Protein AF-A0A969GK24-F1 (afdb_monomer_lite)

Foldseek 3Di:
DDDDWWFDDPVVHTDQKDWPDWDDDPFWIWTWIDRHQFKIKIWIWGPDPDNQKTKIKIKIAGQDQFWDWDKAKDAAWDQDPPAGQFKWKFKALADQPQFPWKEFASPDDRTLPDDDDYDFDIHGDAGPGRGGTTMMTMGTPTIAGHRGMDIKMKIWGKDQWPVRQVVVCVVRVFRIKMKIFHPDPCTRPTRPRMIIIITIGCRSVKDKWKWKAAQAAGTWTAPSVNPDIDTGHRRSDPATKMKMKIAHPAADDADDDDDDDDHWIKIWMDDPPDIDIHTDHPPD

Radius of gyration: 20.59 Å; chains: 1; bounding box: 48×55×49 Å

Structure (mmCIF, N/CA/C/O backbone):
data_AF-A0A969GK24-F1
#
_entry.id   AF-A0A969GK24-F1
#
loop_
_atom_site.group_PDB
_atom_site.id
_atom_site.type_symbol
_atom_site.label_atom_id
_atom_site.label_alt_id
_atom_site.label_comp_id
_atom_site.label_asym_id
_atom_site.label_entity_id
_atom_site.label_seq_id
_atom_site.pdbx_PDB_ins_code
_atom_site.Cartn_x
_atom_site.Cartn_y
_atom_site.Cartn_z
_atom_site.occupancy
_atom_site.B_iso_or_equiv
_atom_site.auth_seq_id
_atom_site.auth_comp_id
_atom_site.auth_asym_id
_atom_site.auth_atom_id
_atom_site.pdbx_PDB_model_num
ATOM 1 N N . MET A 1 1 ? 1.775 -8.783 27.465 1.00 52.47 1 MET A N 1
ATOM 2 C CA . MET A 1 1 ? 0.853 -9.227 26.404 1.00 52.47 1 MET A CA 1
ATOM 3 C C . MET A 1 1 ? 1.653 -10.142 25.505 1.00 52.47 1 MET A C 1
ATOM 5 O O . MET A 1 1 ? 2.834 -9.876 25.338 1.00 52.47 1 MET A O 1
ATOM 9 N N . THR A 1 2 ? 1.083 -11.256 25.064 1.00 70.31 2 THR A N 1
ATOM 10 C CA . THR A 1 2 ? 1.714 -12.113 24.053 1.00 70.31 2 THR A CA 1
ATOM 11 C C . THR A 1 2 ? 1.519 -11.452 22.699 1.00 70.31 2 THR A C 1
ATOM 13 O O . THR A 1 2 ? 0.396 -11.066 22.382 1.00 70.31 2 THR A O 1
ATOM 16 N N . GLU A 1 3 ? 2.599 -11.270 21.950 1.00 84.69 3 GLU A N 1
ATOM 17 C CA . GLU A 1 3 ? 2.532 -10.833 20.557 1.00 84.69 3 GLU A CA 1
ATOM 18 C C . GLU A 1 3 ? 1.899 -11.954 19.722 1.00 84.69 3 GLU A C 1
ATOM 20 O O . GLU A 1 3 ? 2.118 -13.138 19.993 1.00 84.69 3 GLU A O 1
ATOM 25 N N . SER A 1 4 ? 1.058 -11.583 18.761 1.00 93.69 4 SER A N 1
ATOM 26 C CA . SER A 1 4 ? 0.431 -12.506 17.817 1.00 93.69 4 SER A CA 1
ATOM 27 C C . SER A 1 4 ? 0.315 -11.826 16.464 1.00 93.69 4 SER A C 1
ATOM 29 O O . SER A 1 4 ? -0.050 -10.651 16.405 1.00 93.69 4 SER A O 1
ATOM 31 N N . SER A 1 5 ? 0.561 -12.574 15.400 1.00 96.44 5 SER A N 1
ATOM 32 C CA . SER A 1 5 ? 0.389 -12.145 14.017 1.00 96.44 5 SER A CA 1
ATOM 33 C C . SER A 1 5 ? -0.560 -13.089 13.291 1.00 96.44 5 SER A C 1
ATOM 35 O O . SER A 1 5 ? -0.987 -14.103 13.838 1.00 96.44 5 SER A O 1
ATOM 37 N N . GLY A 1 6 ? -0.939 -12.717 12.077 1.00 97.06 6 GLY A N 1
ATOM 38 C CA . GLY A 1 6 ? -1.640 -13.568 11.131 1.00 97.06 6 GLY A CA 1
ATOM 39 C C . GLY A 1 6 ? -1.205 -13.154 9.738 1.00 97.06 6 GLY A C 1
ATOM 40 O O . GLY A 1 6 ? -1.131 -11.959 9.444 1.00 97.06 6 GLY A O 1
ATOM 41 N N . TYR A 1 7 ? -0.874 -14.134 8.913 1.00 96.75 7 TYR A N 1
ATOM 42 C CA . TYR A 1 7 ? -0.243 -13.930 7.616 1.00 96.75 7 TYR A CA 1
ATOM 43 C C . TYR A 1 7 ? -0.708 -14.993 6.626 1.00 96.75 7 TYR A C 1
ATOM 45 O O . TYR A 1 7 ? -1.231 -16.047 6.999 1.00 96.75 7 TYR A O 1
ATOM 53 N N . ALA A 1 8 ? -0.563 -14.671 5.345 1.00 95.12 8 ALA A N 1
ATOM 54 C CA . ALA A 1 8 ? -0.829 -15.592 4.258 1.00 95.12 8 ALA A CA 1
ATOM 55 C C . ALA A 1 8 ? 0.141 -15.334 3.100 1.00 95.12 8 ALA A C 1
ATOM 57 O O . ALA A 1 8 ? 0.189 -14.213 2.590 1.00 95.12 8 ALA A O 1
ATOM 58 N N . SER A 1 9 ? 0.865 -16.362 2.670 1.00 92.69 9 SER A N 1
ATOM 59 C CA . SER A 1 9 ? 1.725 -16.346 1.482 1.00 92.69 9 SER A CA 1
ATOM 60 C C . SER A 1 9 ? 1.741 -17.724 0.814 1.00 92.69 9 SER A C 1
ATOM 62 O O . SER A 1 9 ? 1.161 -18.683 1.327 1.00 92.69 9 SER A O 1
ATOM 64 N N . GLU A 1 10 ? 2.340 -17.814 -0.374 1.00 88.50 10 GLU A N 1
ATOM 65 C CA . GLU A 1 10 ? 2.516 -19.101 -1.059 1.00 88.50 10 GLU A CA 1
ATOM 66 C C . GLU A 1 10 ? 3.466 -20.014 -0.268 1.00 88.50 10 GLU A C 1
ATOM 68 O O . GLU A 1 10 ? 3.120 -21.166 -0.008 1.00 88.50 10 GLU A O 1
ATOM 73 N N . GLU A 1 11 ? 4.578 -19.454 0.217 1.00 84.94 11 GLU A N 1
ATOM 74 C CA . GLU A 1 11 ? 5.624 -20.183 0.939 1.00 84.94 11 GLU A CA 1
ATOM 75 C C . GLU A 1 11 ? 5.223 -20.559 2.377 1.00 84.94 11 GLU A C 1
ATOM 77 O O . GLU A 1 11 ? 5.384 -21.710 2.790 1.00 84.94 11 GLU A O 1
ATOM 82 N N . ASP A 1 12 ? 4.654 -19.616 3.140 1.00 85.50 12 ASP A N 1
ATOM 83 C CA . ASP A 1 12 ? 4.341 -19.809 4.565 1.00 85.50 12 ASP A CA 1
ATOM 84 C C . ASP A 1 12 ? 2.938 -20.411 4.792 1.00 85.50 12 ASP A C 1
ATOM 86 O O . ASP A 1 12 ? 2.575 -20.798 5.908 1.00 85.50 12 ASP A O 1
ATOM 90 N N . GLY A 1 13 ? 2.116 -20.503 3.743 1.00 92.81 13 GLY A N 1
ATOM 91 C CA . GLY A 1 13 ? 0.721 -20.914 3.853 1.00 92.81 13 GLY A CA 1
ATOM 92 C C . GLY A 1 13 ? -0.134 -19.850 4.541 1.00 92.81 13 GLY A C 1
ATOM 93 O O . GLY A 1 13 ? 0.008 -18.666 4.266 1.00 92.81 13 GLY A O 1
ATOM 94 N N . ILE A 1 14 ? -1.075 -20.262 5.395 1.00 95.62 14 ILE A N 1
ATOM 95 C CA . ILE A 1 14 ? -1.983 -19.358 6.120 1.00 95.62 14 ILE A CA 1
ATOM 96 C C . ILE A 1 14 ? -1.874 -19.654 7.613 1.00 95.62 14 ILE A C 1
ATOM 98 O O . ILE A 1 14 ? -2.105 -20.794 8.021 1.00 95.62 14 ILE A O 1
ATOM 102 N N . ASP A 1 15 ? -1.624 -18.624 8.420 1.00 96.62 15 ASP A N 1
ATOM 103 C CA . ASP A 1 15 ? -1.600 -18.721 9.880 1.00 96.62 15 ASP A CA 1
ATOM 104 C C . ASP A 1 15 ? -2.474 -17.648 10.538 1.00 96.62 15 ASP A C 1
ATOM 106 O O . ASP A 1 15 ? -2.523 -16.504 10.089 1.00 96.62 15 ASP A O 1
ATOM 110 N N . ASN A 1 16 ? -3.191 -18.038 11.597 1.00 96.81 16 ASN A N 1
ATOM 111 C CA . ASN A 1 16 ? -4.025 -17.179 12.454 1.00 96.81 16 ASN A CA 1
ATOM 112 C C . ASN A 1 16 ? -4.974 -16.191 11.729 1.00 96.81 16 ASN A C 1
ATOM 114 O O . ASN A 1 16 ? -5.385 -15.169 12.284 1.00 96.81 16 ASN A O 1
ATOM 118 N N . LEU A 1 17 ? -5.367 -16.506 10.493 1.00 97.56 17 LEU A N 1
ATOM 119 C CA . LEU A 1 17 ? -6.332 -15.751 9.702 1.00 97.56 17 LEU A CA 1
ATOM 120 C C . LEU A 1 17 ? -7.563 -16.610 9.413 1.00 97.56 17 LEU A C 1
ATOM 122 O O . LEU A 1 17 ? -7.463 -17.757 8.981 1.00 97.56 17 LEU A O 1
ATOM 126 N N . THR A 1 18 ? -8.745 -16.037 9.617 1.00 97.94 18 THR A N 1
ATOM 127 C CA . THR A 1 18 ? -10.030 -16.656 9.272 1.00 97.94 18 THR A CA 1
ATOM 128 C C . THR A 1 18 ? -10.745 -15.809 8.231 1.00 97.94 18 THR A C 1
ATOM 130 O O . THR A 1 18 ? -11.019 -14.635 8.467 1.00 97.94 18 THR A O 1
ATOM 133 N N . VAL A 1 19 ? -11.087 -16.395 7.083 1.00 97.56 19 VAL A N 1
ATOM 134 C CA . VAL A 1 19 ? -11.897 -15.712 6.064 1.00 97.56 19 VAL A CA 1
ATOM 135 C C . VAL A 1 19 ? -13.341 -15.609 6.554 1.00 97.56 19 VAL A C 1
ATOM 137 O O . VAL A 1 19 ? -13.996 -16.621 6.794 1.00 97.56 19 VAL A O 1
ATOM 140 N N . LEU A 1 20 ? -13.843 -14.382 6.678 1.00 97.38 20 LEU A N 1
ATOM 141 C CA . LEU A 1 20 ? -15.229 -14.092 7.050 1.00 97.38 20 LEU A CA 1
ATOM 142 C C . LEU A 1 20 ? -16.139 -13.983 5.824 1.00 97.38 20 LEU A C 1
ATOM 144 O O . LEU A 1 20 ? -17.314 -14.344 5.880 1.00 97.38 20 LEU A O 1
ATOM 148 N N . GLY A 1 21 ? -15.605 -13.487 4.708 1.00 96.56 21 GLY A N 1
ATOM 149 C CA . GLY A 1 21 ? -16.362 -13.340 3.475 1.00 96.56 21 GLY A CA 1
ATOM 150 C C . GLY A 1 21 ? -15.486 -12.980 2.287 1.00 96.56 21 GLY A C 1
ATOM 151 O O . GLY A 1 21 ? -14.478 -12.294 2.424 1.00 96.56 21 GLY A O 1
ATOM 152 N N . PHE A 1 22 ? -15.906 -13.432 1.111 1.00 97.94 22 PHE A N 1
ATOM 153 C CA . PHE A 1 22 ? -15.286 -13.074 -0.155 1.00 97.94 22 PHE A CA 1
ATOM 154 C C . PHE A 1 22 ? -16.367 -12.898 -1.218 1.00 97.94 22 PHE A C 1
ATOM 156 O O . PHE A 1 22 ? -17.259 -13.739 -1.354 1.00 97.94 22 PHE A O 1
ATOM 163 N N . SER A 1 23 ? -16.289 -11.812 -1.974 1.00 96.44 23 SER A N 1
ATOM 164 C CA . SER A 1 23 ? -17.156 -11.550 -3.121 1.00 96.44 23 SER A CA 1
ATOM 165 C C . SER A 1 23 ? -16.342 -10.951 -4.259 1.00 96.44 23 SER A C 1
ATOM 167 O O . SER A 1 23 ? -15.339 -10.281 -4.028 1.00 96.44 23 SER A O 1
ATOM 169 N N . SER A 1 24 ? -16.756 -11.191 -5.502 1.00 98.19 24 SER A N 1
ATOM 170 C CA . SER A 1 24 ? -16.076 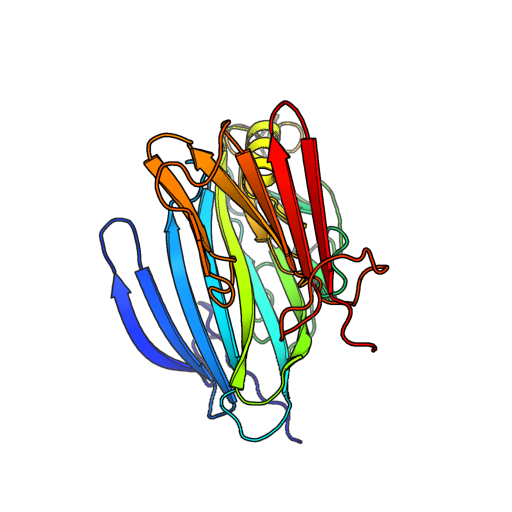-10.627 -6.665 1.00 98.19 24 SER A CA 1
ATOM 171 C C . SER A 1 24 ? -17.003 -10.412 -7.855 1.00 98.19 24 SER A C 1
ATOM 173 O O . SER A 1 24 ? -18.083 -10.998 -7.966 1.00 98.19 24 SER A O 1
ATOM 175 N N . THR A 1 25 ? -16.551 -9.539 -8.748 1.00 96.75 25 THR A N 1
ATOM 176 C CA . THR A 1 25 ? -17.070 -9.340 -10.100 1.00 96.75 25 THR A CA 1
ATOM 177 C C . THR A 1 25 ? -15.941 -9.579 -11.109 1.00 96.75 25 THR A C 1
ATOM 179 O O . THR A 1 25 ? -14.877 -10.080 -10.754 1.00 96.75 25 THR A O 1
ATOM 182 N N . ALA A 1 26 ? -16.148 -9.213 -12.377 1.00 97.12 26 ALA A N 1
ATOM 183 C CA . ALA A 1 26 ? -15.087 -9.261 -13.380 1.00 97.12 26 ALA A CA 1
ATOM 184 C C . ALA A 1 26 ? -13.937 -8.273 -13.103 1.00 97.12 26 ALA A C 1
ATOM 186 O O . ALA A 1 26 ? -12.829 -8.497 -13.576 1.00 97.12 26 ALA A O 1
ATOM 187 N N . THR A 1 27 ? -14.196 -7.177 -12.381 1.00 94.44 27 THR A N 1
ATOM 188 C CA . THR A 1 27 ? -13.231 -6.076 -12.201 1.00 94.44 27 THR A CA 1
ATOM 189 C C . THR A 1 27 ? -13.077 -5.630 -10.753 1.00 94.44 27 THR A C 1
ATOM 191 O O . THR A 1 27 ? -12.445 -4.610 -10.515 1.00 94.44 27 THR A O 1
ATOM 194 N N . THR A 1 28 ? -13.709 -6.312 -9.798 1.00 93.50 28 THR A N 1
ATOM 195 C CA . THR A 1 28 ? -13.625 -5.974 -8.373 1.00 93.50 28 THR A CA 1
ATOM 196 C C . THR A 1 28 ? -13.642 -7.228 -7.514 1.00 93.50 28 THR A C 1
ATOM 198 O O . THR A 1 28 ? -14.176 -8.262 -7.925 1.00 93.50 28 THR A O 1
ATOM 201 N N . ALA A 1 29 ? -13.103 -7.136 -6.304 1.00 97.62 29 ALA A N 1
ATOM 202 C CA . ALA A 1 29 ? -13.258 -8.158 -5.277 1.00 97.62 29 ALA A CA 1
ATOM 203 C C . ALA A 1 29 ? -13.241 -7.522 -3.888 1.00 97.62 29 ALA A C 1
ATOM 205 O O . ALA A 1 29 ? -12.567 -6.526 -3.675 1.00 97.62 29 ALA A O 1
ATOM 206 N N . THR A 1 30 ? -13.933 -8.117 -2.928 1.00 97.19 30 THR A N 1
ATOM 207 C CA . THR A 1 30 ? -13.855 -7.721 -1.523 1.00 97.19 30 THR A CA 1
ATOM 208 C C . THR A 1 30 ? -13.539 -8.958 -0.698 1.00 97.19 30 THR A C 1
ATOM 210 O O . THR A 1 30 ? -14.275 -9.944 -0.744 1.00 97.19 30 THR A O 1
ATOM 213 N N . SER A 1 31 ? -12.445 -8.906 0.058 1.00 97.88 31 SER A N 1
ATOM 214 C CA . SER A 1 31 ? -12.027 -9.954 0.990 1.00 97.88 31 SER A CA 1
ATOM 215 C C . SER A 1 31 ? -12.120 -9.428 2.415 1.00 97.88 31 SER A C 1
ATOM 217 O O . SER A 1 31 ? -11.538 -8.392 2.724 1.00 97.88 31 SER A O 1
ATOM 219 N N . GLN A 1 32 ? -12.850 -10.134 3.274 1.00 98.06 32 GLN A N 1
ATOM 220 C CA . GLN A 1 32 ? -12.975 -9.845 4.700 1.00 98.06 32 GLN A CA 1
ATOM 221 C C . GLN A 1 32 ? -12.370 -10.998 5.493 1.00 98.06 32 GLN A C 1
ATOM 223 O O . GLN A 1 32 ? -12.783 -12.152 5.348 1.00 98.06 32 GLN A O 1
ATOM 228 N N . VAL A 1 33 ? -11.396 -10.679 6.335 1.00 98.19 33 VAL A N 1
ATOM 229 C CA . VAL A 1 33 ? -10.594 -11.631 7.104 1.00 98.19 33 VAL A CA 1
ATOM 230 C C . VAL A 1 33 ? -10.513 -11.153 8.549 1.00 98.19 33 VAL A C 1
ATOM 232 O O . VAL A 1 33 ? -10.509 -9.956 8.810 1.00 98.19 33 VAL A O 1
ATOM 235 N N . GLN A 1 34 ? -10.434 -12.080 9.492 1.00 98.06 34 GLN A N 1
ATOM 236 C CA . GLN A 1 34 ? -10.210 -11.797 10.904 1.00 98.06 34 GLN A CA 1
ATOM 237 C C . GLN A 1 34 ? -8.891 -12.422 11.360 1.00 98.06 34 GLN A C 1
ATOM 239 O O . GLN A 1 34 ? -8.634 -13.584 11.045 1.00 98.06 34 GLN A O 1
ATOM 244 N N . MET A 1 35 ? -8.080 -11.674 12.111 1.00 97.06 35 MET A N 1
ATOM 245 C CA . MET A 1 35 ? -6.910 -12.188 12.827 1.00 97.06 35 MET A CA 1
ATOM 246 C C . MET A 1 35 ? -7.282 -12.415 14.294 1.00 97.06 35 MET A C 1
ATOM 248 O O . MET A 1 35 ? -7.461 -11.444 15.041 1.00 97.06 35 MET A O 1
ATOM 252 N N . GLY A 1 36 ? -7.392 -13.683 14.702 1.00 94.25 36 GLY A N 1
ATOM 253 C CA . GLY A 1 36 ? -7.834 -14.058 16.049 1.00 94.25 36 GLY A CA 1
ATOM 254 C C . GLY A 1 36 ? -9.084 -13.282 16.482 1.00 94.25 36 GLY A C 1
ATOM 255 O O . GLY A 1 36 ? -10.033 -13.170 15.713 1.00 94.25 36 GLY A O 1
ATOM 256 N N . ASP A 1 37 ? -9.047 -12.690 17.676 1.00 94.75 37 ASP A N 1
ATOM 257 C CA . ASP A 1 37 ? -10.076 -11.765 18.185 1.00 94.75 37 ASP A CA 1
ATOM 258 C C . ASP A 1 37 ? -9.574 -10.304 18.217 1.00 94.75 37 ASP A C 1
ATOM 260 O O . ASP A 1 37 ? -10.084 -9.471 18.970 1.00 94.75 37 ASP A O 1
ATOM 264 N N . THR A 1 38 ? -8.525 -9.990 17.447 1.00 96.56 38 THR A N 1
ATOM 265 C CA . THR A 1 38 ? -7.803 -8.712 17.545 1.00 96.56 38 THR A CA 1
ATOM 266 C C . THR A 1 38 ? -8.156 -7.759 16.419 1.00 96.56 38 THR A C 1
ATOM 268 O O . THR A 1 38 ? -8.577 -6.631 16.681 1.00 96.56 38 THR A O 1
ATOM 271 N N . PHE A 1 39 ? -8.008 -8.199 15.170 1.00 97.94 39 PHE A N 1
ATOM 272 C CA . PHE A 1 39 ? -8.197 -7.336 14.009 1.00 97.94 39 PHE A CA 1
ATOM 273 C C . PHE A 1 39 ? -9.209 -7.921 13.030 1.00 97.94 39 PHE A C 1
ATOM 275 O O . PHE A 1 39 ? -9.151 -9.101 12.690 1.00 97.94 39 PHE A O 1
ATOM 282 N N . SER A 1 40 ? -10.101 -7.067 12.534 1.00 97.88 40 SER A N 1
ATOM 283 C CA . SER A 1 40 ? -10.898 -7.321 11.334 1.00 97.88 40 SER A CA 1
ATOM 284 C C . SER A 1 40 ? -10.266 -6.567 10.170 1.00 97.88 40 SER A C 1
ATOM 286 O O . SER A 1 40 ? -10.034 -5.365 10.270 1.00 97.88 40 SER A O 1
ATOM 288 N N . ILE A 1 41 ? -9.995 -7.261 9.071 1.00 98.50 41 ILE A N 1
ATOM 289 C CA . ILE A 1 41 ? -9.279 -6.763 7.899 1.00 98.50 41 ILE A CA 1
ATOM 290 C C . ILE A 1 41 ? -10.191 -6.862 6.681 1.00 98.50 41 ILE A C 1
ATOM 292 O O . ILE A 1 41 ? -10.765 -7.912 6.404 1.00 98.50 41 ILE A O 1
ATOM 296 N N . THR A 1 42 ? -10.304 -5.776 5.925 1.00 97.75 42 THR A N 1
ATOM 297 C CA . THR A 1 42 ? -10.959 -5.749 4.615 1.00 97.75 42 THR A CA 1
ATOM 298 C C . THR A 1 42 ? -9.967 -5.297 3.559 1.00 97.75 42 THR A C 1
ATOM 300 O O . THR A 1 42 ? -9.302 -4.281 3.742 1.00 97.75 42 THR A O 1
ATOM 303 N N . HIS A 1 43 ? -9.906 -6.037 2.457 1.00 98.38 43 HIS A N 1
ATOM 304 C CA . HIS A 1 43 ? -9.266 -5.615 1.216 1.00 98.38 43 HIS A CA 1
ATOM 305 C C . HIS A 1 43 ? -10.356 -5.427 0.156 1.00 98.38 43 HIS A C 1
ATOM 307 O O . HIS A 1 43 ? -11.079 -6.381 -0.149 1.00 98.38 43 HIS A O 1
ATOM 313 N N . ASP A 1 44 ? -10.480 -4.218 -0.390 1.00 96.88 44 ASP A N 1
ATOM 314 C CA . ASP A 1 44 ? -11.413 -3.871 -1.467 1.00 96.88 44 ASP A CA 1
ATOM 315 C C . ASP A 1 44 ? -10.644 -3.566 -2.759 1.00 96.88 44 ASP A C 1
ATOM 317 O O . ASP A 1 44 ? -10.023 -2.517 -2.913 1.00 96.88 44 ASP A O 1
ATOM 321 N N . PHE A 1 45 ? -10.665 -4.528 -3.674 1.00 97.81 45 PHE A N 1
ATOM 322 C CA . PHE A 1 45 ? -9.946 -4.541 -4.940 1.00 97.81 45 PHE A CA 1
ATOM 323 C C . PHE A 1 45 ? -10.788 -3.898 -6.045 1.00 97.81 45 PHE A C 1
ATOM 325 O O . PHE A 1 45 ? -11.922 -4.331 -6.281 1.00 97.81 45 PHE A O 1
ATOM 332 N N . LYS A 1 46 ? -10.228 -2.924 -6.771 1.00 95.94 46 LYS A N 1
ATOM 333 C CA . LYS A 1 46 ? -10.942 -2.167 -7.813 1.00 95.94 46 LYS A CA 1
ATOM 334 C C . LYS A 1 46 ? -10.010 -1.467 -8.811 1.00 95.94 46 LYS A C 1
ATOM 336 O O . LYS A 1 46 ? -8.830 -1.275 -8.523 1.00 95.94 46 LYS A O 1
ATOM 341 N N . PRO A 1 47 ? -10.522 -1.042 -9.983 1.00 94.81 47 PRO A N 1
ATOM 342 C CA . PRO A 1 47 ? -9.753 -0.216 -10.907 1.00 94.81 47 PRO A CA 1
ATOM 343 C C . PRO A 1 47 ? -9.325 1.098 -10.245 1.00 94.81 47 PRO A C 1
ATOM 345 O O . PRO A 1 47 ? -10.106 1.691 -9.499 1.00 94.81 47 PRO A O 1
ATOM 348 N N . SER A 1 48 ? -8.105 1.553 -10.535 1.00 91.44 48 SER A N 1
ATOM 349 C CA . SER A 1 48 ? -7.593 2.832 -10.038 1.00 91.44 48 SER A CA 1
ATOM 350 C C . SER A 1 48 ? -8.000 4.009 -10.943 1.00 91.44 48 SER A C 1
ATOM 352 O O . SER A 1 48 ? -8.633 3.836 -11.987 1.00 91.44 48 SER A O 1
ATOM 354 N N . ALA A 1 49 ? -7.602 5.226 -10.560 1.00 84.69 49 ALA A N 1
ATOM 355 C CA . ALA A 1 49 ? -7.774 6.452 -11.344 1.00 84.69 49 ALA A CA 1
ATOM 356 C C . ALA A 1 49 ? -6.961 6.460 -12.657 1.00 84.69 49 ALA A C 1
ATOM 358 O O . ALA A 1 49 ? -7.234 7.257 -13.554 1.00 84.69 49 ALA A O 1
ATOM 359 N N . THR A 1 50 ? -5.980 5.565 -12.783 1.00 89.75 50 THR A N 1
ATOM 360 C CA . THR A 1 50 ? -5.194 5.323 -13.995 1.00 89.75 50 THR A CA 1
ATOM 361 C C . THR A 1 50 ? -5.296 3.856 -14.394 1.00 89.75 50 THR A C 1
ATOM 363 O O . THR A 1 50 ? -5.286 2.974 -13.542 1.00 89.75 50 THR A O 1
ATOM 366 N N . SER A 1 51 ? -5.349 3.573 -15.697 1.00 95.94 51 SER A N 1
ATOM 367 C CA . SER A 1 51 ? -5.379 2.197 -16.208 1.00 95.94 51 SER A CA 1
ATOM 368 C C . SER A 1 51 ? -4.055 1.448 -16.033 1.00 95.94 51 SER A C 1
ATOM 370 O O . SER A 1 51 ? -4.016 0.245 -16.269 1.00 95.94 51 SER A O 1
ATOM 372 N N . ALA A 1 52 ? -2.975 2.147 -15.667 1.00 97.50 52 ALA A N 1
ATOM 373 C CA . ALA A 1 52 ? -1.687 1.528 -15.359 1.00 97.50 52 ALA A CA 1
ATOM 374 C C . ALA A 1 52 ? -1.681 0.832 -13.989 1.00 97.50 52 ALA A C 1
ATOM 376 O O . ALA A 1 52 ? -0.818 -0.006 -13.749 1.00 97.50 52 ALA A O 1
ATOM 377 N N . LEU A 1 53 ? -2.629 1.169 -13.102 1.00 98.31 53 LEU A N 1
ATOM 378 C CA . LEU A 1 53 ? -2.689 0.671 -11.731 1.00 98.31 53 LEU A CA 1
ATOM 379 C C . LEU A 1 53 ? -4.053 0.057 -11.410 1.00 98.31 53 LEU A C 1
ATOM 381 O O . LEU A 1 53 ? -5.115 0.513 -11.836 1.00 98.31 53 LEU A O 1
ATOM 385 N N . TYR A 1 54 ? -4.012 -0.965 -10.575 1.00 98.56 54 TYR A N 1
ATOM 386 C CA . TYR A 1 54 ? -5.150 -1.582 -9.930 1.00 98.56 54 TYR A CA 1
ATOM 387 C C . TYR A 1 54 ? -5.012 -1.378 -8.423 1.00 98.56 54 TYR A C 1
ATOM 389 O O . TYR A 1 54 ? -3.933 -1.557 -7.861 1.00 98.56 54 TYR A O 1
ATOM 397 N N . GLN A 1 55 ? -6.090 -0.946 -7.781 1.00 98.12 55 GLN A N 1
ATOM 398 C CA . GLN A 1 55 ? -6.084 -0.438 -6.415 1.00 98.12 55 GLN A CA 1
ATOM 399 C C . GLN A 1 55 ? -6.664 -1.463 -5.444 1.00 98.12 55 GLN A C 1
ATOM 401 O O . GLN A 1 55 ? -7.601 -2.198 -5.772 1.00 98.12 55 GLN A O 1
ATOM 406 N N . VAL A 1 56 ? -6.123 -1.478 -4.230 1.00 98.50 56 VAL A N 1
ATOM 407 C CA . VAL A 1 56 ? -6.645 -2.238 -3.098 1.00 98.50 56 VAL A CA 1
ATOM 408 C C . VAL A 1 56 ? -6.759 -1.309 -1.900 1.00 98.50 56 VAL A C 1
ATOM 410 O O . VAL A 1 56 ? -5.746 -0.917 -1.326 1.00 98.50 56 VAL A O 1
ATOM 413 N N . ASP A 1 57 ? -7.984 -0.992 -1.494 1.00 96.19 57 ASP A N 1
ATOM 414 C CA . ASP A 1 57 ? -8.204 -0.253 -0.252 1.00 96.19 57 ASP A CA 1
ATOM 415 C C . ASP A 1 57 ? -8.151 -1.230 0.913 1.00 96.19 57 ASP A C 1
ATOM 417 O O . ASP A 1 57 ? -8.878 -2.228 0.944 1.00 96.19 57 ASP A O 1
ATOM 421 N N . VAL A 1 58 ? -7.296 -0.931 1.883 1.00 98.12 58 VAL A N 1
ATOM 422 C CA . VAL A 1 58 ? -7.126 -1.734 3.088 1.00 98.12 58 VAL A CA 1
ATOM 423 C C . VAL A 1 58 ? -7.806 -1.025 4.246 1.00 98.12 58 VAL A C 1
ATOM 425 O O . VAL A 1 58 ? -7.562 0.153 4.501 1.00 98.12 58 VAL A O 1
ATOM 428 N N . ALA A 1 59 ? -8.648 -1.746 4.981 1.00 94.81 59 ALA A N 1
ATOM 429 C CA . ALA A 1 59 ? -9.227 -1.283 6.234 1.00 94.81 59 ALA A CA 1
ATOM 430 C C . ALA A 1 59 ? -8.976 -2.315 7.333 1.00 94.81 59 ALA A C 1
ATOM 432 O O . ALA A 1 59 ? -9.379 -3.467 7.201 1.00 94.81 59 ALA A O 1
ATOM 433 N N . ILE A 1 60 ? -8.328 -1.895 8.419 1.00 97.69 60 ILE A N 1
ATOM 434 C CA . ILE A 1 60 ? -8.028 -2.743 9.575 1.00 97.69 60 ILE A CA 1
ATOM 435 C C . ILE A 1 60 ? -8.652 -2.117 10.814 1.00 97.69 60 ILE A C 1
ATOM 437 O O . ILE A 1 60 ? -8.263 -1.022 11.220 1.00 97.69 60 ILE A O 1
ATOM 441 N N . THR A 1 61 ? -9.620 -2.804 11.408 1.00 93.62 61 THR A N 1
ATOM 442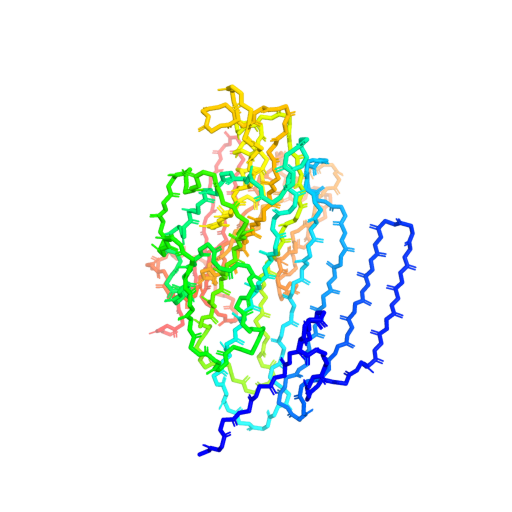 C CA . THR A 1 61 ? -10.315 -2.386 12.629 1.00 93.62 61 THR A CA 1
ATOM 443 C C . THR A 1 61 ? -9.821 -3.204 13.812 1.00 93.62 61 THR A C 1
ATOM 445 O O . THR A 1 61 ? -9.802 -4.433 13.738 1.00 93.62 61 THR A O 1
ATOM 448 N N . ASN A 1 62 ? -9.471 -2.545 14.918 1.00 95.69 62 ASN A N 1
ATOM 449 C CA . ASN A 1 62 ? -9.238 -3.230 16.190 1.00 95.69 62 ASN A CA 1
ATOM 450 C C . ASN A 1 62 ? -10.587 -3.617 16.810 1.00 95.69 62 ASN A C 1
ATOM 452 O O . ASN A 1 62 ? -11.325 -2.757 17.286 1.00 95.69 62 ASN A O 1
ATOM 456 N N . ILE A 1 63 ? -10.898 -4.910 16.795 1.00 96.56 63 ILE A N 1
ATOM 457 C CA . ILE A 1 63 ? -12.141 -5.476 17.338 1.00 96.56 63 ILE A CA 1
ATOM 458 C C . ILE A 1 63 ? -11.970 -6.014 18.766 1.00 96.56 63 ILE A C 1
ATOM 460 O O . ILE A 1 63 ? -12.928 -6.499 19.368 1.00 96.56 63 ILE A O 1
ATOM 464 N N . SER A 1 64 ? -10.757 -5.936 19.320 1.00 95.50 64 SER A N 1
ATOM 465 C CA . SER A 1 64 ? -10.507 -6.299 20.711 1.00 95.50 64 SER A CA 1
ATOM 466 C C . SER A 1 64 ? -10.964 -5.200 21.673 1.00 95.50 64 SER A C 1
ATOM 468 O O . SER A 1 64 ? -11.165 -4.043 21.309 1.00 95.50 64 SER A O 1
ATOM 470 N N . SER A 1 65 ? -11.063 -5.537 22.959 1.00 93.25 65 SER A N 1
ATOM 471 C CA . SER A 1 65 ? -11.421 -4.574 24.005 1.00 93.25 65 SER A CA 1
ATOM 472 C C . SER A 1 65 ? -10.262 -3.675 24.462 1.00 93.25 65 SER A C 1
ATOM 474 O O . SER A 1 65 ? -10.450 -2.873 25.377 1.00 93.25 65 SER A O 1
ATOM 476 N N . ALA A 1 66 ? -9.052 -3.838 23.914 1.00 91.94 66 ALA A N 1
ATOM 477 C CA . ALA A 1 66 ? -7.847 -3.143 24.365 1.00 91.94 66 ALA A CA 1
ATOM 478 C C . ALA A 1 66 ? -7.132 -2.417 23.211 1.00 91.94 66 ALA A C 1
ATOM 480 O O . ALA A 1 66 ? -7.150 -2.896 22.077 1.00 91.94 66 ALA A O 1
ATOM 481 N N . PRO A 1 67 ? -6.463 -1.277 23.472 1.00 89.75 67 PRO A N 1
ATOM 482 C CA . PRO A 1 67 ? -5.572 -0.670 22.488 1.00 89.75 67 PRO A CA 1
ATOM 483 C C . PRO A 1 67 ? -4.463 -1.649 22.086 1.00 89.75 67 PRO A C 1
ATOM 485 O O . PRO A 1 67 ? -3.825 -2.238 22.962 1.00 89.75 67 PRO A O 1
ATOM 488 N N . THR A 1 68 ? -4.226 -1.802 20.783 1.00 93.50 68 THR A N 1
ATOM 489 C CA . THR A 1 68 ? -3.280 -2.792 20.240 1.00 93.50 68 THR A CA 1
ATOM 490 C C . THR A 1 68 ? -2.394 -2.159 19.171 1.00 93.50 68 THR A C 1
ATOM 492 O O . THR A 1 68 ? -2.886 -1.374 18.366 1.00 93.50 68 THR A O 1
ATOM 495 N N . ASN A 1 69 ? -1.094 -2.474 19.165 1.00 94.38 69 ASN A N 1
ATOM 496 C CA . ASN A 1 69 ? -0.184 -2.006 18.115 1.00 94.38 69 ASN A CA 1
ATOM 497 C C . ASN A 1 69 ? -0.505 -2.697 16.787 1.00 94.38 69 ASN A C 1
ATOM 499 O O . ASN A 1 69 ? -0.645 -3.919 16.762 1.00 94.38 69 ASN A O 1
ATOM 503 N N . LEU A 1 70 ? -0.618 -1.931 15.705 1.00 96.12 70 LEU A N 1
ATOM 504 C CA . LEU A 1 70 ? -0.899 -2.457 14.377 1.00 96.12 70 LEU A CA 1
ATOM 505 C C . LEU A 1 70 ? 0.367 -2.436 13.519 1.00 96.12 70 LEU A C 1
ATOM 507 O O . LEU A 1 70 ? 0.831 -1.371 13.115 1.00 96.12 70 LEU A O 1
ATOM 511 N N . LEU A 1 71 ? 0.852 -3.632 13.192 1.00 97.38 71 LEU A N 1
ATOM 512 C CA . LEU A 1 71 ? 1.887 -3.856 12.190 1.00 97.38 71 LEU A CA 1
ATOM 513 C C . LEU A 1 71 ? 1.260 -4.431 10.918 1.00 97.38 71 LEU A C 1
ATOM 515 O O . LEU A 1 71 ? 0.316 -5.222 10.987 1.00 97.38 71 LEU A O 1
ATOM 519 N N . TYR A 1 72 ? 1.793 -4.052 9.763 1.00 97.88 72 TYR A N 1
ATOM 520 C CA . TYR A 1 72 ? 1.411 -4.609 8.470 1.00 97.88 72 TYR A CA 1
ATOM 521 C C . TYR A 1 72 ? 2.658 -4.838 7.623 1.00 97.88 72 TYR A C 1
ATOM 523 O O . TYR A 1 72 ? 3.430 -3.907 7.414 1.00 97.88 72 TYR A O 1
ATOM 531 N N . ARG A 1 73 ? 2.826 -6.057 7.107 1.00 98.00 73 ARG A N 1
ATOM 532 C CA . ARG A 1 73 ? 3.893 -6.412 6.169 1.00 98.00 73 ARG A CA 1
ATOM 533 C C . ARG A 1 73 ? 3.302 -6.734 4.806 1.00 98.00 73 ARG A C 1
ATOM 535 O O . ARG A 1 73 ? 2.293 -7.437 4.708 1.00 98.00 73 ARG A O 1
ATOM 542 N N . ARG A 1 74 ? 3.964 -6.269 3.749 1.00 97.19 74 ARG A N 1
ATOM 543 C CA . ARG A 1 74 ? 3.750 -6.759 2.387 1.00 97.19 74 ARG A CA 1
ATOM 544 C C . ARG A 1 74 ? 5.070 -7.229 1.800 1.00 97.19 74 ARG A C 1
ATOM 546 O O . ARG A 1 74 ? 6.028 -6.468 1.806 1.00 97.19 74 ARG A O 1
ATOM 553 N N . VAL A 1 75 ? 5.078 -8.455 1.290 1.00 96.06 75 VAL A N 1
ATOM 554 C CA . VAL A 1 75 ? 6.175 -9.034 0.508 1.00 96.06 75 VAL A CA 1
ATOM 555 C C . VAL A 1 75 ? 5.672 -9.354 -0.892 1.00 96.06 75 VAL A C 1
ATOM 557 O O . VAL A 1 75 ? 4.479 -9.626 -1.079 1.00 96.06 75 VAL A O 1
ATOM 560 N N . MET A 1 76 ? 6.554 -9.251 -1.871 1.00 93.69 76 MET A N 1
ATOM 561 C CA . MET A 1 76 ? 6.237 -9.432 -3.279 1.00 93.69 76 MET A CA 1
ATOM 562 C C . MET A 1 76 ? 7.496 -9.834 -4.025 1.00 93.69 76 MET A C 1
ATOM 564 O O . MET A 1 76 ? 8.495 -9.132 -3.948 1.00 93.69 76 MET A O 1
ATOM 568 N N . ASP A 1 77 ? 7.389 -10.920 -4.769 1.00 94.75 77 ASP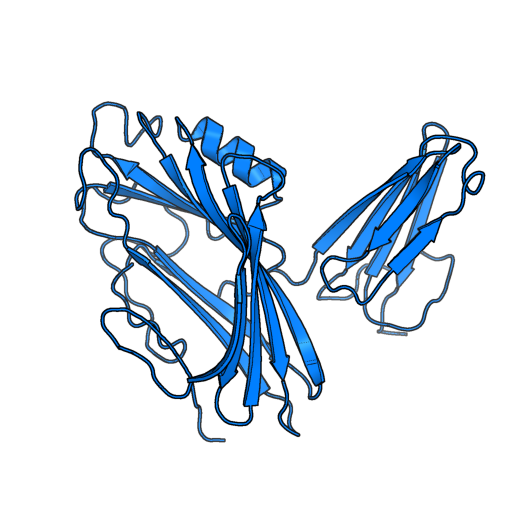 A N 1
ATOM 569 C CA . ASP A 1 77 ? 8.390 -11.429 -5.695 1.00 94.75 77 ASP A CA 1
ATOM 570 C C . ASP A 1 77 ? 8.203 -10.792 -7.082 1.00 94.75 77 ASP A C 1
ATOM 572 O O . ASP A 1 77 ? 7.063 -10.642 -7.548 1.00 94.75 77 ASP A O 1
ATOM 576 N N . TRP A 1 78 ? 9.294 -10.360 -7.712 1.00 96.62 78 TRP A N 1
ATOM 577 C CA . TRP A 1 78 ? 9.265 -9.724 -9.020 1.00 96.62 78 TRP A CA 1
ATOM 578 C C . TRP A 1 78 ? 9.714 -10.688 -10.121 1.00 96.62 78 TRP A C 1
ATOM 580 O O . TRP A 1 78 ? 10.882 -10.791 -10.440 1.00 96.62 78 TRP A O 1
ATOM 590 N N . ASP A 1 79 ? 8.758 -11.259 -10.850 1.00 96.06 79 ASP A N 1
ATOM 591 C CA . ASP A 1 79 ? 9.037 -12.013 -12.082 1.00 96.06 79 ASP A CA 1
ATOM 592 C C . ASP A 1 79 ? 8.862 -11.134 -13.333 1.00 96.06 79 ASP A C 1
ATOM 594 O O . ASP A 1 79 ? 7.864 -11.220 -14.060 1.00 96.06 79 ASP A O 1
ATOM 598 N N . VAL A 1 80 ? 9.810 -10.225 -13.586 1.00 96.94 80 VAL A N 1
ATOM 599 C CA . VAL A 1 80 ? 9.652 -9.204 -14.638 1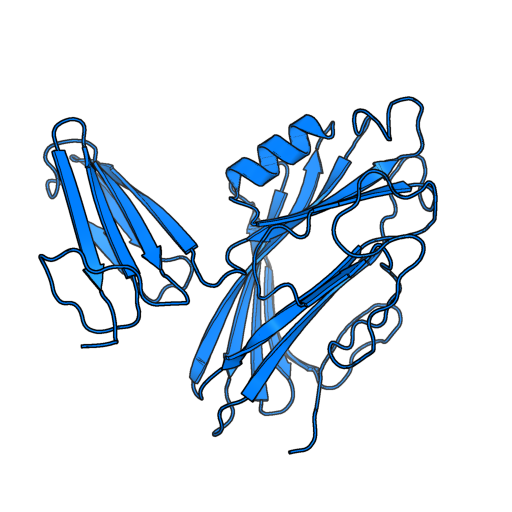.00 96.94 80 VAL A CA 1
ATOM 600 C C . VAL A 1 80 ? 10.079 -9.708 -16.023 1.00 96.94 80 VAL A C 1
ATOM 602 O O . VAL A 1 80 ? 11.255 -9.846 -16.357 1.00 96.94 80 VAL A O 1
ATOM 605 N N . GLU A 1 81 ? 9.096 -9.923 -16.896 1.00 95.69 81 GLU A N 1
ATOM 606 C CA . GLU A 1 81 ? 9.315 -10.319 -18.292 1.00 95.69 81 GLU A CA 1
ATOM 607 C C . GLU A 1 81 ? 9.995 -9.212 -19.132 1.00 95.69 81 GLU A C 1
ATOM 609 O O . GLU A 1 81 ? 9.666 -8.033 -18.983 1.00 95.69 81 GLU A O 1
ATOM 614 N N . PRO A 1 82 ? 10.867 -9.541 -20.110 1.00 96.38 82 PRO A N 1
ATOM 615 C CA . PRO A 1 82 ? 11.144 -10.877 -20.653 1.00 96.38 82 PRO A CA 1
ATOM 616 C C . PRO A 1 82 ? 12.278 -11.643 -19.944 1.00 96.38 82 PRO A C 1
ATOM 618 O O . PRO A 1 82 ? 12.828 -12.588 -20.513 1.00 96.38 82 PRO A O 1
ATOM 621 N N . THR A 1 83 ? 12.699 -11.198 -18.760 1.00 97.12 83 THR A N 1
ATOM 622 C CA . THR A 1 83 ? 13.856 -11.740 -18.034 1.00 97.12 83 THR A CA 1
ATOM 623 C C . THR A 1 83 ? 13.489 -12.019 -16.580 1.00 97.12 83 THR A C 1
ATOM 625 O O . THR A 1 83 ? 14.145 -11.500 -15.681 1.00 97.12 83 THR A O 1
ATOM 628 N N . ALA A 1 84 ? 12.435 -12.808 -16.353 1.00 95.88 84 ALA A N 1
ATOM 629 C CA . ALA A 1 84 ? 12.062 -13.241 -15.005 1.00 95.88 84 ALA A CA 1
ATOM 630 C C . ALA A 1 84 ? 13.282 -13.808 -14.245 1.00 95.88 84 ALA A C 1
ATOM 632 O O . ALA A 1 84 ? 14.163 -14.412 -14.877 1.00 95.88 84 ALA A O 1
ATOM 633 N N . PHE A 1 85 ? 13.321 -13.597 -12.923 1.00 96.31 85 PHE A N 1
ATOM 634 C CA . PHE A 1 85 ? 14.434 -13.923 -12.011 1.00 96.31 85 PHE A CA 1
ATOM 635 C C . PHE A 1 85 ? 15.732 -13.115 -12.229 1.00 96.31 85 PHE A C 1
ATOM 637 O O . PHE A 1 85 ? 16.804 -13.468 -11.730 1.00 96.31 85 PHE A O 1
ATOM 644 N N . HIS A 1 86 ? 15.686 -12.095 -13.083 1.00 97.31 86 HIS A N 1
ATOM 645 C CA . HIS A 1 86 ? 16.795 -11.198 -13.381 1.00 97.31 86 HIS A CA 1
ATOM 646 C C . HIS A 1 86 ? 16.230 -9.797 -13.594 1.00 97.31 86 HIS A C 1
ATOM 648 O O . HIS A 1 86 ? 16.205 -9.284 -14.719 1.00 97.31 86 HIS A O 1
ATOM 654 N N . GLU A 1 87 ? 15.744 -9.185 -12.524 1.00 96.81 87 GLU A N 1
ATOM 655 C CA . GLU A 1 87 ? 15.154 -7.849 -12.560 1.00 96.81 87 GLU A CA 1
ATOM 656 C C . GLU A 1 87 ? 16.052 -6.825 -11.882 1.00 96.81 87 GLU A C 1
ATOM 658 O O . GLU A 1 87 ? 16.933 -7.148 -11.093 1.00 96.81 87 GLU A O 1
ATOM 663 N N . PHE A 1 88 ? 15.812 -5.561 -12.203 1.00 98.31 88 PHE A N 1
ATOM 664 C CA . PHE A 1 88 ? 16.265 -4.433 -11.416 1.00 98.31 88 PHE A CA 1
ATOM 665 C C . PHE A 1 88 ? 15.109 -3.931 -10.560 1.00 98.31 88 PHE A C 1
ATOM 667 O O . PHE A 1 88 ? 13.994 -3.749 -11.060 1.00 98.31 88 PHE A O 1
ATOM 674 N N . VAL A 1 89 ? 15.383 -3.692 -9.280 1.00 98.31 89 VAL A N 1
ATOM 675 C CA . VAL A 1 89 ? 14.419 -3.144 -8.332 1.00 98.31 89 VAL A CA 1
ATOM 676 C C . VAL A 1 89 ? 14.847 -1.762 -7.878 1.00 98.31 89 VAL A C 1
ATOM 678 O O . VAL A 1 89 ? 15.949 -1.552 -7.370 1.00 98.31 89 VAL A O 1
ATOM 681 N N . THR A 1 90 ? 13.913 -0.829 -7.988 1.00 98.50 90 THR A N 1
ATOM 682 C CA . THR A 1 90 ? 13.987 0.480 -7.344 1.00 98.50 90 THR A CA 1
ATOM 683 C C . THR A 1 90 ? 12.982 0.507 -6.199 1.00 98.50 90 THR A C 1
ATOM 685 O O . THR A 1 90 ? 11.828 0.123 -6.385 1.00 98.50 90 THR A O 1
ATOM 688 N N . ILE A 1 91 ? 13.395 0.965 -5.017 1.00 98.62 91 ILE A N 1
ATOM 689 C CA . ILE A 1 91 ? 12.490 1.276 -3.905 1.00 98.62 91 ILE A CA 1
ATOM 690 C C . ILE A 1 91 ? 12.657 2.741 -3.535 1.00 98.62 91 ILE A C 1
ATOM 692 O O . ILE A 1 91 ? 13.757 3.210 -3.249 1.00 98.62 91 ILE A O 1
ATOM 696 N N . ASP A 1 92 ? 11.532 3.439 -3.459 1.00 98.19 92 ASP A N 1
ATOM 697 C CA . ASP A 1 92 ? 11.428 4.722 -2.784 1.00 98.19 92 ASP A CA 1
ATOM 698 C C . ASP A 1 92 ? 10.545 4.538 -1.550 1.00 98.19 92 ASP A C 1
ATOM 700 O O . ASP A 1 92 ? 9.325 4.382 -1.643 1.00 98.19 92 ASP A O 1
ATOM 704 N N . ALA A 1 93 ? 11.174 4.529 -0.375 1.00 94.06 93 ALA A N 1
ATOM 705 C CA . ALA A 1 93 ? 10.481 4.422 0.902 1.00 94.06 93 ALA A CA 1
ATOM 706 C C . ALA A 1 93 ? 9.724 5.710 1.280 1.00 94.06 93 ALA A C 1
ATOM 708 O O . ALA A 1 93 ? 9.028 5.733 2.294 1.00 94.06 93 ALA A O 1
ATOM 709 N N . GLY A 1 94 ? 9.855 6.792 0.507 1.00 90.94 94 GLY A N 1
ATOM 710 C CA . GLY A 1 94 ? 9.222 8.064 0.815 1.00 90.94 94 GLY A CA 1
ATOM 711 C C . GLY A 1 94 ? 9.656 8.638 2.163 1.00 90.94 94 GLY A C 1
ATOM 712 O O . GLY A 1 94 ? 10.778 8.446 2.626 1.00 90.94 94 GLY A O 1
ATOM 713 N N . ASN A 1 95 ? 8.749 9.384 2.801 1.00 85.12 95 ASN A N 1
ATOM 714 C CA . ASN A 1 95 ? 9.005 10.043 4.090 1.00 85.12 95 ASN A CA 1
ATOM 715 C C . ASN A 1 95 ? 7.978 9.683 5.174 1.00 85.12 95 ASN A C 1
ATOM 717 O O . ASN A 1 95 ? 7.976 10.289 6.250 1.00 85.12 95 ASN A O 1
ATOM 721 N N . ALA A 1 96 ? 7.069 8.744 4.898 1.00 84.19 96 ALA A N 1
ATOM 722 C CA . ALA A 1 96 ? 6.046 8.360 5.857 1.00 84.19 96 ALA A CA 1
ATOM 723 C C . ALA A 1 96 ? 6.700 7.626 7.035 1.00 84.19 96 ALA A C 1
ATOM 725 O O . ALA A 1 96 ? 7.255 6.545 6.876 1.00 84.19 96 ALA A O 1
ATOM 726 N N . THR A 1 97 ? 6.596 8.187 8.241 1.00 86.25 97 THR A N 1
ATOM 727 C CA . THR A 1 97 ? 7.244 7.629 9.444 1.00 86.25 97 THR A CA 1
ATOM 728 C C . THR A 1 97 ? 6.706 6.264 9.859 1.00 86.25 97 THR A C 1
ATOM 730 O O . THR A 1 97 ? 7.304 5.620 10.713 1.00 86.25 97 THR A O 1
ATOM 733 N N . VAL A 1 98 ? 5.562 5.848 9.306 1.00 90.25 98 VAL A N 1
ATOM 734 C CA . VAL A 1 98 ? 5.013 4.506 9.526 1.00 90.25 98 VAL A CA 1
ATOM 735 C C . VAL A 1 98 ? 5.795 3.438 8.770 1.00 90.25 98 VAL A C 1
ATOM 737 O O . VAL A 1 98 ? 5.687 2.276 9.125 1.00 90.25 98 VAL A O 1
ATOM 740 N N . ILE A 1 99 ? 6.563 3.795 7.736 1.00 94.81 99 ILE A N 1
ATOM 741 C CA . ILE A 1 99 ? 7.393 2.841 7.002 1.00 94.81 99 ILE A CA 1
ATOM 742 C C . ILE A 1 99 ? 8.595 2.522 7.887 1.00 94.81 99 ILE A C 1
ATOM 744 O O . ILE A 1 99 ? 9.534 3.307 8.008 1.00 94.81 99 ILE A O 1
ATOM 748 N N . ALA A 1 100 ? 8.510 1.382 8.565 1.00 95.31 100 ALA A N 1
ATOM 749 C CA . ALA A 1 100 ? 9.478 0.955 9.563 1.00 95.31 100 ALA A CA 1
ATOM 750 C C . ALA A 1 100 ? 10.707 0.311 8.912 1.00 95.31 100 ALA A C 1
ATOM 752 O O . ALA A 1 100 ? 11.828 0.485 9.394 1.00 95.31 100 ALA A O 1
ATOM 753 N N . TYR A 1 101 ? 10.497 -0.426 7.818 1.00 97.69 101 TYR A N 1
ATOM 754 C CA . TYR A 1 101 ? 11.552 -1.119 7.091 1.00 97.69 101 TYR A CA 1
ATOM 755 C C . TYR A 1 101 ? 11.123 -1.413 5.647 1.00 97.69 101 TYR A C 1
ATOM 757 O O . TYR A 1 101 ? 9.960 -1.718 5.385 1.00 97.69 101 TYR A O 1
ATOM 765 N N . THR A 1 102 ? 12.071 -1.321 4.713 1.00 98.25 102 THR A N 1
ATOM 766 C CA . THR A 1 102 ? 11.900 -1.750 3.319 1.00 98.25 102 THR A CA 1
ATOM 767 C C . THR A 1 102 ? 13.159 -2.452 2.829 1.00 98.25 102 THR A C 1
ATOM 769 O O . THR A 1 102 ? 14.268 -2.101 3.246 1.00 98.25 102 THR A O 1
ATOM 772 N N . SER A 1 103 ? 13.008 -3.418 1.930 1.00 98.56 103 SER A N 1
ATOM 773 C CA . SER A 1 103 ? 14.128 -4.092 1.264 1.00 98.56 103 SER A CA 1
ATOM 774 C C . SER A 1 103 ? 13.718 -4.699 -0.066 1.00 98.56 103 SER A C 1
ATOM 776 O O . SER A 1 103 ? 12.530 -4.788 -0.365 1.00 98.56 103 SER A O 1
ATOM 778 N N . ASP A 1 104 ? 14.705 -5.136 -0.844 1.00 98.00 104 ASP A N 1
ATOM 779 C CA . ASP A 1 104 ? 14.484 -5.913 -2.065 1.00 98.00 104 ASP A CA 1
ATOM 780 C C . ASP A 1 104 ? 14.162 -7.396 -1.814 1.00 98.00 104 ASP A C 1
ATOM 782 O O . ASP A 1 104 ? 14.080 -8.165 -2.761 1.00 98.00 104 ASP A O 1
ATOM 786 N N . ASN A 1 105 ? 13.961 -7.854 -0.572 1.00 97.56 105 ASN A N 1
ATOM 787 C CA . ASN A 1 105 ? 13.684 -9.274 -0.348 1.00 97.56 105 ASN A CA 1
ATOM 788 C C . ASN A 1 105 ? 12.191 -9.614 -0.463 1.00 97.56 105 ASN A C 1
ATOM 790 O O . ASN A 1 105 ? 11.469 -9.635 0.536 1.00 97.56 105 ASN A O 1
ATOM 794 N N . GLY A 1 106 ? 11.750 -9.948 -1.677 1.00 95.56 106 GLY A N 1
ATOM 795 C CA . GLY A 1 106 ? 10.403 -10.459 -1.951 1.00 95.56 106 GLY A CA 1
ATOM 796 C C . GLY A 1 106 ? 10.080 -11.824 -1.333 1.00 95.56 106 GLY A C 1
ATOM 797 O O . GLY A 1 106 ? 8.905 -12.138 -1.160 1.00 95.56 106 GLY A O 1
ATOM 798 N N . PHE A 1 107 ? 11.105 -12.590 -0.944 1.00 95.62 107 PHE A N 1
ATOM 799 C CA . PHE A 1 107 ? 11.002 -13.934 -0.352 1.00 95.62 107 PHE A CA 1
ATOM 800 C C . PHE A 1 107 ? 11.102 -13.929 1.175 1.00 95.62 107 PHE A C 1
ATOM 802 O O . PHE A 1 107 ? 11.242 -14.965 1.822 1.00 95.62 107 PHE A O 1
ATOM 809 N N . ALA A 1 108 ? 11.119 -12.749 1.790 1.00 96.12 108 ALA A N 1
ATOM 810 C CA . ALA A 1 108 ? 11.052 -12.658 3.236 1.00 96.12 108 ALA A CA 1
ATOM 811 C C . ALA A 1 108 ? 9.704 -13.202 3.745 1.00 96.12 108 ALA A C 1
ATOM 813 O O . ALA A 1 108 ? 8.683 -13.120 3.062 1.00 96.12 108 ALA A O 1
ATOM 814 N N . SER A 1 109 ? 9.684 -13.703 4.985 1.00 96.06 109 SER A N 1
ATOM 815 C CA . SER A 1 109 ? 8.440 -14.190 5.590 1.00 96.06 109 SER A CA 1
ATOM 816 C C . SER A 1 109 ? 7.372 -13.097 5.626 1.00 96.06 109 SER A C 1
ATOM 818 O O . SER A 1 109 ? 7.648 -11.944 5.985 1.00 96.06 109 SER A O 1
ATOM 820 N N . ALA A 1 110 ? 6.132 -13.487 5.326 1.00 96.19 110 ALA A N 1
ATOM 821 C CA . ALA A 1 110 ? 4.980 -12.593 5.369 1.00 96.19 110 ALA A CA 1
ATOM 822 C C . ALA A 1 110 ? 4.536 -12.235 6.802 1.00 96.19 110 ALA A C 1
ATOM 824 O O . ALA A 1 110 ? 3.675 -11.369 6.971 1.00 96.19 110 ALA A O 1
ATOM 825 N N . ASP A 1 111 ? 5.104 -12.874 7.829 1.00 96.94 111 ASP A N 1
ATOM 826 C CA . ASP A 1 111 ? 4.829 -12.556 9.228 1.00 96.94 111 ASP A CA 1
ATOM 827 C C . ASP A 1 111 ? 5.370 -11.155 9.591 1.00 96.94 111 ASP A C 1
ATOM 829 O O . ASP A 1 111 ? 6.587 -10.952 9.581 1.00 96.94 111 ASP A O 1
ATOM 833 N N . PRO A 1 112 ? 4.518 -10.179 9.967 1.00 96.12 112 PRO A N 1
ATOM 834 C CA . PRO A 1 112 ? 4.970 -8.846 10.372 1.00 96.12 112 PRO A CA 1
ATOM 835 C C . PRO A 1 112 ? 5.772 -8.824 11.685 1.00 96.12 112 PRO A C 1
ATOM 837 O O . PRO A 1 112 ? 6.322 -7.782 12.034 1.00 96.12 112 PRO A O 1
ATOM 840 N N . LEU A 1 113 ? 5.824 -9.931 12.437 1.00 96.00 113 LEU A N 1
ATOM 841 C CA . LEU A 1 113 ? 6.681 -10.080 13.619 1.00 96.00 113 LEU A CA 1
ATOM 842 C C . LEU A 1 113 ? 8.038 -10.724 13.301 1.00 96.00 113 LEU A C 1
ATOM 844 O O . LEU A 1 113 ? 8.920 -10.729 14.161 1.00 96.00 113 LEU A O 1
ATOM 848 N N . ALA A 1 114 ? 8.228 -11.263 12.093 1.00 95.88 114 ALA A N 1
ATOM 849 C CA . ALA A 1 114 ? 9.517 -11.794 11.672 1.00 95.88 114 ALA A CA 1
ATOM 850 C C . ALA A 1 114 ? 10.500 -10.657 11.353 1.00 95.88 114 ALA A C 1
ATOM 852 O O . ALA A 1 114 ? 10.118 -9.598 10.849 1.00 95.88 114 ALA A O 1
ATOM 853 N N . GLU A 1 115 ? 11.792 -10.886 11.595 1.00 94.69 115 GLU A N 1
ATOM 854 C CA . GLU A 1 115 ? 12.828 -9.908 11.254 1.00 94.69 115 GLU A CA 1
ATOM 855 C C . GLU A 1 115 ? 12.835 -9.607 9.747 1.00 94.69 115 GLU A C 1
ATOM 857 O O . GLU A 1 115 ? 12.696 -10.504 8.911 1.00 94.69 115 GLU A O 1
ATOM 862 N N . GLY A 1 116 ? 13.001 -8.328 9.402 1.00 94.06 116 GLY A N 1
ATOM 863 C CA . GLY A 1 116 ? 13.222 -7.906 8.024 1.00 94.06 116 GLY A CA 1
ATOM 864 C C . GLY A 1 116 ? 14.555 -8.443 7.502 1.00 94.06 116 GLY A C 1
ATOM 865 O O . GLY A 1 116 ? 15.574 -8.403 8.195 1.00 94.06 116 GLY A O 1
ATOM 866 N N . THR A 1 117 ? 14.554 -8.942 6.271 1.00 96.69 117 THR A N 1
ATOM 867 C CA . THR A 1 117 ? 15.751 -9.440 5.579 1.00 96.69 117 THR A CA 1
ATOM 868 C C . THR A 1 117 ? 15.899 -8.732 4.235 1.00 96.69 117 THR A C 1
ATOM 870 O O . THR A 1 117 ? 14.945 -8.134 3.745 1.00 96.69 117 THR A O 1
ATOM 873 N N . LEU A 1 118 ? 17.092 -8.769 3.645 1.00 97.56 118 LEU A N 1
ATOM 874 C CA . LEU A 1 118 ? 17.403 -8.165 2.344 1.00 97.56 118 LEU A CA 1
ATOM 875 C C . LEU A 1 118 ? 18.150 -9.174 1.470 1.00 97.56 118 LEU A C 1
ATOM 877 O O . LEU A 1 118 ? 18.827 -10.051 2.015 1.00 97.56 118 LEU A O 1
ATOM 881 N N . ILE A 1 119 ? 18.057 -9.020 0.150 1.00 97.25 119 ILE A N 1
ATOM 882 C CA . ILE A 1 119 ? 18.895 -9.754 -0.804 1.00 97.25 119 ILE A CA 1
ATOM 883 C C . ILE A 1 119 ? 20.135 -8.921 -1.109 1.00 97.25 119 ILE A C 1
ATOM 885 O O . ILE A 1 119 ? 21.250 -9.359 -0.814 1.00 97.25 119 ILE A O 1
ATOM 889 N N . SER A 1 120 ? 19.941 -7.693 -1.592 1.00 97.31 120 SER A N 1
ATOM 890 C CA . SER A 1 120 ? 21.036 -6.797 -1.978 1.00 97.31 120 SER A CA 1
ATOM 891 C C . SER A 1 120 ? 20.948 -5.432 -1.295 1.00 97.31 120 SER A C 1
ATOM 893 O O . SER A 1 120 ? 21.983 -4.881 -0.904 1.00 97.31 120 SER A O 1
ATOM 895 N N . ALA A 1 121 ? 19.745 -4.893 -1.084 1.00 97.75 121 ALA A N 1
ATOM 896 C CA . ALA A 1 121 ? 19.549 -3.539 -0.577 1.00 97.75 121 ALA A CA 1
ATOM 897 C C . ALA A 1 121 ? 18.332 -3.383 0.352 1.00 97.75 121 ALA A C 1
ATOM 899 O O . ALA A 1 121 ? 17.353 -4.125 0.314 1.00 97.75 121 ALA A O 1
ATOM 900 N N . ALA A 1 122 ? 18.407 -2.367 1.215 1.00 98.06 122 ALA A N 1
ATOM 901 C CA . ALA A 1 122 ? 17.340 -1.957 2.124 1.00 98.06 122 ALA A CA 1
ATOM 902 C C . ALA A 1 122 ? 17.200 -0.429 2.150 1.00 98.06 122 ALA A C 1
ATOM 904 O O . ALA A 1 122 ? 18.153 0.292 1.844 1.00 98.06 122 ALA A O 1
ATOM 905 N N . GLY A 1 123 ? 16.028 0.064 2.551 1.00 97.50 123 GLY A N 1
ATOM 906 C CA . GLY A 1 123 ? 15.673 1.481 2.470 1.00 97.50 123 GLY A CA 1
ATOM 907 C C . GLY A 1 123 ? 15.352 1.912 1.038 1.00 97.50 123 GLY A C 1
ATOM 908 O O . GLY A 1 123 ? 14.874 1.105 0.242 1.00 97.50 123 GLY A O 1
ATOM 909 N N . SER A 1 124 ? 15.609 3.183 0.717 1.00 98.00 124 SER A N 1
ATOM 910 C CA . SER A 1 124 ? 15.503 3.673 -0.660 1.00 98.00 124 SER A CA 1
ATOM 911 C C . SER A 1 124 ? 16.776 3.379 -1.449 1.00 98.00 124 SER A C 1
ATOM 913 O O . SER A 1 124 ? 17.882 3.702 -1.004 1.00 98.00 124 SER A O 1
ATOM 915 N N . PHE A 1 125 ? 16.615 2.824 -2.641 1.00 98.19 125 PHE A N 1
ATOM 916 C CA . PHE A 1 125 ? 17.690 2.519 -3.578 1.00 98.19 125 PHE A CA 1
ATOM 917 C C . PHE A 1 125 ? 17.142 2.502 -5.003 1.00 98.19 125 PHE A C 1
ATOM 919 O O . PHE A 1 125 ? 15.936 2.412 -5.219 1.00 98.19 125 PHE A O 1
ATOM 926 N N . VAL A 1 126 ? 18.050 2.605 -5.966 1.00 97.56 126 VAL A N 1
ATOM 927 C CA . VAL A 1 126 ? 17.731 2.669 -7.390 1.00 97.56 126 VAL A CA 1
ATOM 928 C C . VAL A 1 126 ? 18.461 1.530 -8.087 1.00 97.56 126 VAL A C 1
ATOM 930 O O . VAL A 1 126 ? 19.659 1.352 -7.857 1.00 97.56 126 VAL A O 1
ATOM 933 N N . ASP A 1 127 ? 17.715 0.770 -8.880 1.00 96.06 127 ASP A N 1
ATOM 934 C CA . ASP A 1 127 ? 18.168 -0.299 -9.772 1.00 96.06 127 ASP A CA 1
ATOM 935 C C . ASP A 1 127 ? 19.118 -1.308 -9.103 1.00 96.06 127 ASP A C 1
ATOM 937 O O . ASP A 1 127 ? 20.195 -1.621 -9.614 1.00 96.06 127 ASP A O 1
ATOM 941 N N . SER A 1 128 ? 18.727 -1.819 -7.929 1.00 97.56 128 SER A N 1
ATOM 942 C CA . SER A 1 128 ? 19.369 -2.993 -7.319 1.00 97.56 128 SER A CA 1
ATOM 943 C C . SER A 1 128 ? 19.148 -4.196 -8.233 1.00 97.56 128 SER A C 1
ATOM 945 O O . SER A 1 128 ? 18.021 -4.402 -8.667 1.00 97.56 128 SER A O 1
ATOM 947 N N . GLY A 1 129 ? 20.204 -4.942 -8.564 1.00 96.25 129 GLY A N 1
ATOM 948 C CA . GLY A 1 129 ? 20.137 -6.086 -9.478 1.00 96.25 129 GLY A CA 1
ATOM 949 C C . GLY A 1 129 ? 21.229 -6.079 -10.566 1.00 96.25 129 GLY A C 1
ATOM 950 O O . GLY A 1 129 ? 22.179 -5.288 -10.493 1.00 96.25 129 GLY A O 1
ATOM 951 N N . PRO A 1 130 ? 21.131 -6.956 -11.585 1.00 97.12 130 PRO A N 1
ATOM 952 C CA . PRO A 1 130 ? 20.006 -7.848 -11.837 1.00 97.12 130 PRO A CA 1
ATOM 953 C C . PRO A 1 130 ? 20.084 -9.130 -11.004 1.00 97.12 130 PRO A C 1
ATOM 955 O O . PRO A 1 130 ? 21.023 -9.906 -11.171 1.00 97.12 130 PRO A O 1
ATOM 958 N N . GLU A 1 131 ? 19.079 -9.387 -10.178 1.00 97.19 131 GLU A N 1
ATOM 959 C CA . GLU A 1 131 ? 18.974 -10.595 -9.353 1.00 97.19 131 GLU A CA 1
ATOM 960 C C . GLU A 1 131 ? 17.530 -11.105 -9.361 1.00 97.19 131 GLU A C 1
ATOM 962 O O . GLU A 1 131 ? 16.671 -10.439 -9.922 1.00 97.19 131 GLU A O 1
ATOM 967 N N . ASP A 1 132 ? 17.304 -12.280 -8.773 1.00 97.31 132 ASP A N 1
ATOM 968 C CA . ASP A 1 132 ? 15.970 -12.803 -8.470 1.00 97.31 132 ASP A CA 1
ATOM 969 C C . ASP A 1 132 ? 15.553 -12.241 -7.113 1.00 97.31 132 ASP A C 1
ATOM 971 O O . ASP A 1 132 ? 16.112 -12.639 -6.080 1.00 97.31 132 ASP A O 1
ATOM 975 N N . HIS A 1 133 ? 14.697 -11.222 -7.114 1.00 96.38 133 HIS A N 1
ATOM 976 C CA . HIS A 1 133 ? 14.333 -10.501 -5.901 1.00 96.38 133 HIS A CA 1
ATOM 977 C C . HIS A 1 133 ? 12.980 -9.790 -6.031 1.00 96.38 133 HIS A C 1
ATOM 979 O O . HIS A 1 133 ? 12.132 -10.141 -6.840 1.00 96.38 133 HIS A O 1
ATOM 985 N N . GLY A 1 134 ? 12.691 -8.845 -5.143 1.00 96.94 134 GLY A N 1
ATOM 986 C CA . GLY A 1 134 ? 11.332 -8.358 -4.987 1.00 96.94 134 GLY A CA 1
ATOM 987 C C . GLY A 1 134 ? 11.244 -7.091 -4.165 1.00 96.94 134 GLY A C 1
ATOM 988 O O . GLY A 1 134 ? 12.087 -6.202 -4.248 1.00 96.94 134 GLY A O 1
ATOM 989 N N . ALA A 1 135 ? 10.209 -7.001 -3.342 1.00 97.81 135 ALA A N 1
ATOM 990 C CA . ALA A 1 135 ? 10.096 -5.949 -2.356 1.00 97.81 135 ALA A CA 1
ATOM 991 C C . ALA A 1 135 ? 9.445 -6.442 -1.068 1.00 97.81 135 ALA A C 1
ATOM 993 O O . ALA A 1 135 ? 8.489 -7.219 -1.084 1.00 97.81 135 ALA A O 1
ATOM 994 N N . LEU A 1 136 ? 9.917 -5.888 0.043 1.00 98.06 136 LEU A N 1
ATOM 995 C CA . LEU A 1 136 ? 9.280 -5.955 1.347 1.00 98.06 136 LEU A CA 1
ATOM 996 C C . LEU A 1 136 ? 9.001 -4.538 1.844 1.00 98.06 136 LEU A C 1
ATOM 998 O O . LEU A 1 136 ? 9.860 -3.659 1.759 1.00 98.06 136 LEU A O 1
ATOM 1002 N N . PHE A 1 137 ? 7.815 -4.341 2.418 1.00 98.38 137 PHE A N 1
ATOM 1003 C CA . PHE A 1 137 ? 7.432 -3.138 3.153 1.00 98.38 137 PHE A CA 1
ATOM 1004 C C . PHE A 1 137 ? 6.832 -3.507 4.507 1.00 98.38 137 PHE A C 1
ATOM 1006 O O . PHE A 1 137 ? 5.795 -4.171 4.564 1.00 98.38 137 PHE A O 1
ATOM 1013 N N . ASP A 1 138 ? 7.448 -3.006 5.574 1.00 98.25 138 ASP A N 1
ATOM 1014 C CA . ASP A 1 138 ? 6.920 -3.029 6.934 1.00 98.25 138 ASP A CA 1
ATOM 1015 C C . ASP A 1 138 ? 6.342 -1.676 7.312 1.00 98.25 138 ASP A C 1
ATOM 1017 O O . ASP A 1 138 ? 7.007 -0.640 7.227 1.00 98.25 138 ASP A O 1
ATOM 1021 N N . LEU A 1 139 ? 5.102 -1.704 7.788 1.00 97.44 139 LEU A N 1
ATOM 1022 C CA . LEU A 1 139 ? 4.369 -0.549 8.271 1.00 97.44 139 LEU A CA 1
ATOM 1023 C C . LEU A 1 139 ? 4.074 -0.727 9.762 1.00 97.44 139 LEU A C 1
ATOM 1025 O O . LEU A 1 139 ? 3.369 -1.660 10.150 1.00 97.44 139 LEU A O 1
ATOM 1029 N N . ASP A 1 140 ? 4.562 0.194 10.587 1.00 95.62 140 ASP A N 1
ATOM 1030 C CA . ASP A 1 140 ? 4.163 0.349 11.984 1.00 95.62 140 ASP A CA 1
ATOM 1031 C C . ASP A 1 140 ? 3.203 1.535 12.106 1.00 95.62 140 ASP A C 1
ATOM 1033 O O . ASP A 1 140 ? 3.591 2.706 12.082 1.00 95.62 140 ASP A O 1
ATOM 1037 N N . PHE A 1 141 ? 1.912 1.228 12.220 1.00 93.62 141 PHE A N 1
ATOM 1038 C CA . PHE A 1 141 ? 0.867 2.236 12.384 1.00 93.62 141 PHE A CA 1
ATOM 1039 C C . PHE A 1 141 ? 0.691 2.680 13.841 1.00 93.62 141 PHE A C 1
ATOM 1041 O O . PHE A 1 141 ? -0.155 3.537 14.118 1.00 93.62 141 PHE A O 1
ATOM 1048 N N . GLY A 1 142 ? 1.470 2.121 14.770 1.00 91.62 142 GLY A N 1
ATOM 1049 C CA . GLY A 1 142 ? 1.353 2.389 16.190 1.00 91.62 142 GLY A CA 1
ATOM 1050 C C . GLY A 1 142 ? 0.085 1.795 16.808 1.00 91.62 142 GLY A C 1
ATOM 1051 O O . GLY A 1 142 ? -0.546 0.870 16.290 1.00 91.62 142 GLY A O 1
ATOM 1052 N N . VAL A 1 143 ? -0.301 2.340 17.962 1.00 88.50 143 VAL A N 1
ATOM 1053 C CA . VAL A 1 143 ? -1.446 1.854 18.739 1.00 88.50 143 VAL A CA 1
ATOM 1054 C C . VAL A 1 143 ? -2.768 2.272 18.096 1.00 88.50 143 VAL A C 1
ATOM 1056 O O . VAL A 1 143 ? -3.055 3.459 17.966 1.00 88.50 143 VAL A O 1
ATOM 1059 N N . LEU A 1 144 ? -3.610 1.284 17.803 1.00 87.31 144 LEU A N 1
ATOM 1060 C CA . LEU A 1 144 ? -4.990 1.441 17.359 1.00 87.31 144 LEU A CA 1
ATOM 1061 C C . LEU A 1 144 ? -5.938 1.204 18.546 1.00 87.31 144 LEU A C 1
ATOM 1063 O O . LEU A 1 144 ? -5.899 0.140 19.176 1.00 87.31 144 LEU A O 1
ATOM 1067 N N . ALA A 1 145 ? -6.777 2.182 18.897 1.00 85.56 145 ALA A N 1
ATOM 1068 C CA . ALA A 1 145 ? -7.741 2.032 19.994 1.00 85.56 145 ALA A CA 1
ATOM 1069 C C . ALA A 1 145 ? -8.855 1.016 19.646 1.00 85.56 145 ALA A C 1
ATOM 1071 O O . ALA A 1 145 ? -9.062 0.736 18.465 1.00 85.56 145 ALA A O 1
ATOM 1072 N N . PRO A 1 146 ? -9.592 0.464 20.633 1.00 88.19 146 PRO A N 1
ATOM 1073 C CA . PRO A 1 146 ? -10.783 -0.345 20.359 1.00 88.19 146 PRO A CA 1
ATOM 1074 C C . PRO A 1 146 ? -11.758 0.378 19.425 1.00 88.19 146 PRO A C 1
ATOM 1076 O O . PRO A 1 146 ? -11.957 1.587 19.561 1.00 88.19 146 PRO A O 1
ATOM 1079 N N . ASP A 1 147 ? -12.327 -0.363 18.475 1.00 85.06 147 ASP A N 1
ATOM 1080 C CA . ASP A 1 147 ? -13.226 0.105 17.410 1.00 85.06 147 ASP A CA 1
ATOM 1081 C C . ASP A 1 147 ? -12.603 1.115 16.424 1.00 85.06 147 ASP A C 1
ATOM 1083 O O . ASP A 1 147 ? -13.245 1.550 15.460 1.00 85.06 147 ASP A O 1
ATOM 1087 N N . GLU A 1 148 ? -11.335 1.493 16.607 1.00 82.38 148 GLU A N 1
ATOM 1088 C CA . GLU A 1 148 ? -10.636 2.361 15.673 1.00 82.38 148 GLU A CA 1
ATOM 1089 C C . GLU A 1 148 ? -10.233 1.582 14.419 1.00 82.38 148 GLU A C 1
ATOM 1091 O O . GLU A 1 148 ? -9.861 0.410 14.469 1.00 82.38 148 GLU A O 1
ATOM 1096 N N . THR A 1 149 ? -10.317 2.252 13.268 1.00 85.31 149 THR A N 1
ATOM 1097 C CA . THR A 1 149 ? -9.956 1.680 11.969 1.00 85.31 149 THR A CA 1
ATOM 1098 C C . THR A 1 149 ? -8.815 2.458 11.328 1.00 85.31 149 THR A C 1
ATOM 1100 O O . THR A 1 149 ? -8.915 3.677 11.137 1.00 85.31 149 THR A O 1
ATOM 1103 N N . ARG A 1 150 ? -7.755 1.741 10.945 1.00 90.62 150 ARG A N 1
ATOM 1104 C CA . ARG A 1 150 ? -6.697 2.231 10.063 1.00 90.62 150 ARG A CA 1
ATOM 1105 C C . ARG A 1 150 ? -7.065 1.934 8.616 1.00 90.62 150 ARG A C 1
ATOM 1107 O O . ARG A 1 150 ? -7.541 0.843 8.316 1.00 90.62 150 ARG A O 1
ATOM 1114 N N . ARG A 1 151 ? -6.840 2.906 7.733 1.00 91.88 151 ARG A N 1
ATOM 1115 C CA . ARG A 1 151 ? -7.002 2.748 6.287 1.00 91.88 151 ARG A CA 1
ATOM 1116 C C . ARG A 1 151 ? -5.783 3.268 5.549 1.00 91.88 151 ARG A C 1
ATOM 1118 O O . ARG A 1 151 ? -5.105 4.152 6.073 1.00 91.88 151 ARG A O 1
ATOM 1125 N N . PHE A 1 152 ? -5.516 2.661 4.406 1.00 95.00 152 PHE A N 1
ATOM 1126 C CA . PHE A 1 152 ? -4.484 3.023 3.440 1.00 95.00 152 PHE A CA 1
ATOM 1127 C C . PHE A 1 152 ? -4.770 2.275 2.133 1.00 95.00 152 PHE A C 1
ATOM 1129 O O . PHE A 1 152 ? -5.605 1.365 2.120 1.00 95.00 152 PHE A O 1
ATOM 1136 N N . SER A 1 153 ? -4.081 2.636 1.056 1.00 96.62 153 SER A N 1
ATOM 1137 C CA . SER A 1 153 ? -4.274 1.999 -0.248 1.00 96.62 153 SER A CA 1
ATOM 1138 C C . SER A 1 153 ? -2.986 1.347 -0.730 1.00 96.62 153 SER A C 1
ATOM 1140 O O . SER A 1 153 ? -1.894 1.879 -0.530 1.00 96.62 153 SER A O 1
ATOM 1142 N N . LEU A 1 154 ? -3.132 0.197 -1.383 1.00 98.44 154 LEU A N 1
ATOM 1143 C CA . LEU A 1 154 ? -2.084 -0.454 -2.158 1.00 98.44 154 LEU A CA 1
ATOM 1144 C C . LEU A 1 154 ? -2.395 -0.322 -3.645 1.00 98.44 154 LEU A C 1
ATOM 1146 O O . LEU A 1 154 ? -3.561 -0.335 -4.043 1.00 98.44 154 LEU A O 1
ATOM 1150 N N . TYR A 1 155 ? -1.356 -0.299 -4.467 1.00 98.62 155 TYR A N 1
ATOM 1151 C CA . TYR A 1 155 ? -1.484 -0.319 -5.918 1.00 98.62 155 TYR A CA 1
ATOM 1152 C C . TYR A 1 155 ? -0.568 -1.376 -6.510 1.00 98.62 155 TYR A C 1
ATOM 1154 O O . TYR A 1 155 ? 0.570 -1.520 -6.074 1.00 98.62 155 TYR A O 1
ATOM 1162 N N . TYR A 1 156 ? -1.076 -2.079 -7.517 1.00 98.44 156 TYR A N 1
ATOM 1163 C CA . TYR A 1 156 ? -0.324 -3.016 -8.346 1.00 98.44 156 TYR A CA 1
ATOM 1164 C C . TYR A 1 156 ? -0.524 -2.645 -9.799 1.00 98.44 156 TYR A C 1
ATOM 1166 O O . TYR A 1 156 ? -1.635 -2.292 -10.196 1.00 98.44 156 TYR A O 1
ATOM 1174 N N . GLY A 1 157 ? 0.499 -2.780 -10.623 1.00 98.25 157 GLY A N 1
ATOM 1175 C CA . GLY A 1 157 ? 0.312 -2.578 -12.046 1.00 98.25 157 GLY A CA 1
ATOM 1176 C C . GLY A 1 157 ? 1.596 -2.612 -12.835 1.00 98.25 157 GLY A C 1
ATOM 1177 O O . GLY A 1 157 ? 2.614 -3.120 -12.372 1.00 98.25 157 GLY A O 1
ATOM 1178 N N . ALA A 1 158 ? 1.519 -2.077 -14.044 1.00 98.25 158 ALA A N 1
ATOM 1179 C CA . ALA A 1 158 ? 2.661 -1.948 -14.923 1.00 98.25 158 ALA A CA 1
ATOM 1180 C C . ALA A 1 158 ? 2.459 -0.789 -15.901 1.00 98.25 158 ALA A C 1
ATOM 1182 O O . ALA A 1 158 ? 1.335 -0.450 -16.286 1.00 98.25 158 ALA A O 1
ATOM 1183 N N . ALA A 1 159 ? 3.568 -0.212 -16.341 1.00 98.50 159 ALA A N 1
ATOM 1184 C CA . ALA A 1 159 ? 3.624 0.811 -17.370 1.00 98.50 159 ALA A CA 1
ATOM 1185 C C . ALA A 1 159 ? 4.660 0.440 -18.441 1.00 98.50 159 ALA A C 1
ATOM 1187 O O . ALA A 1 159 ? 5.452 -0.480 -18.268 1.00 98.50 159 ALA A O 1
ATOM 1188 N N . ALA A 1 160 ? 4.650 1.151 -19.569 1.00 98.00 160 ALA A N 1
ATOM 1189 C CA . ALA A 1 160 ? 5.558 0.880 -20.690 1.00 98.00 160 ALA A CA 1
ATOM 1190 C C . ALA A 1 160 ? 7.012 1.340 -20.448 1.00 98.00 160 ALA A C 1
ATOM 1192 O O . ALA A 1 160 ? 7.901 0.998 -21.225 1.00 98.00 160 ALA A O 1
ATOM 1193 N N . SER A 1 161 ? 7.235 2.166 -19.426 1.00 98.44 161 SER A N 1
ATOM 1194 C CA . SER A 1 161 ? 8.534 2.717 -19.039 1.00 98.44 161 SER A CA 1
ATOM 1195 C C . SER A 1 161 ? 8.502 3.170 -17.582 1.00 98.44 161 SER A C 1
ATOM 1197 O O . SER A 1 161 ? 7.420 3.346 -17.011 1.00 98.44 161 SER A O 1
ATOM 1199 N N . GLU A 1 162 ? 9.673 3.449 -17.017 1.00 98.44 162 GLU A N 1
ATOM 1200 C CA . GLU A 1 162 ? 9.805 3.998 -15.667 1.00 98.44 162 GLU A CA 1
ATOM 1201 C C . GLU A 1 162 ? 9.097 5.346 -15.545 1.00 98.44 162 GLU A C 1
ATOM 1203 O O . GLU A 1 162 ? 8.296 5.556 -14.641 1.00 98.44 162 GLU A O 1
ATOM 1208 N N . GLN A 1 163 ? 9.301 6.245 -16.512 1.00 98.31 163 GLN A N 1
ATOM 1209 C CA . GLN A 1 163 ? 8.639 7.550 -16.498 1.00 98.31 163 GLN A CA 1
ATOM 1210 C C . GLN A 1 163 ? 7.110 7.412 -16.497 1.00 98.31 163 GLN A C 1
ATOM 1212 O O . GLN A 1 163 ? 6.427 8.125 -15.767 1.00 98.31 163 GLN A O 1
ATOM 1217 N N . ALA A 1 164 ? 6.562 6.479 -17.281 1.00 97.69 164 ALA A N 1
ATOM 1218 C CA . ALA A 1 164 ? 5.123 6.235 -17.297 1.00 97.69 164 ALA A CA 1
ATOM 1219 C C . ALA A 1 164 ? 4.625 5.619 -15.975 1.00 97.69 164 ALA A C 1
ATOM 1221 O O . ALA A 1 164 ? 3.491 5.883 -15.569 1.00 97.69 164 ALA A O 1
ATOM 1222 N N . ALA A 1 165 ? 5.460 4.828 -15.293 1.00 98.62 165 ALA A N 1
ATOM 1223 C CA . ALA A 1 165 ? 5.174 4.334 -13.951 1.00 98.62 165 ALA A CA 1
ATOM 1224 C C . ALA A 1 165 ? 5.151 5.476 -12.924 1.00 98.62 165 ALA A C 1
ATOM 1226 O O . ALA A 1 165 ? 4.184 5.596 -12.173 1.00 98.62 165 ALA A O 1
ATOM 1227 N N . LEU A 1 166 ? 6.149 6.362 -12.940 1.00 96.69 166 LEU A N 1
ATOM 1228 C CA . LEU A 1 166 ? 6.220 7.535 -12.063 1.00 96.69 166 LEU A CA 1
ATOM 1229 C C . LEU A 1 166 ? 5.032 8.488 -12.273 1.00 96.69 166 LEU A C 1
ATOM 1231 O O . LEU A 1 166 ? 4.447 8.971 -11.302 1.00 96.69 166 LEU A O 1
ATOM 1235 N N . ASP A 1 167 ? 4.606 8.704 -13.520 1.00 90.38 167 ASP A N 1
ATOM 1236 C CA . ASP A 1 167 ? 3.411 9.499 -13.826 1.00 90.38 167 ASP A CA 1
ATOM 1237 C C . ASP A 1 167 ? 2.138 8.853 -13.239 1.00 90.38 167 ASP A C 1
ATOM 1239 O O . ASP A 1 167 ? 1.276 9.544 -12.688 1.00 90.38 167 ASP A O 1
ATOM 1243 N N . ALA A 1 168 ? 2.017 7.521 -13.311 1.00 89.00 168 ALA A N 1
ATOM 1244 C CA . ALA A 1 168 ? 0.900 6.782 -12.719 1.00 89.00 168 ALA A CA 1
ATOM 1245 C C . ALA A 1 168 ? 0.896 6.857 -11.182 1.00 89.00 168 ALA A C 1
ATOM 1247 O O . ALA A 1 168 ? -0.165 7.047 -10.585 1.00 89.00 168 ALA A O 1
ATOM 1248 N N . LEU A 1 169 ? 2.071 6.766 -10.554 1.00 91.56 169 LEU A N 1
ATOM 1249 C CA . LEU A 1 169 ? 2.259 6.927 -9.109 1.00 91.56 169 LEU A CA 1
ATOM 1250 C C . LEU A 1 169 ? 1.855 8.327 -8.633 1.00 91.56 169 LEU A C 1
ATOM 1252 O O . LEU A 1 169 ? 1.172 8.464 -7.617 1.00 91.56 169 LEU A O 1
ATOM 1256 N N . ALA A 1 170 ? 2.202 9.364 -9.399 1.00 85.50 170 ALA A N 1
ATOM 1257 C CA . ALA A 1 170 ? 1.813 10.739 -9.100 1.00 85.50 170 ALA A CA 1
ATOM 1258 C C . ALA A 1 170 ? 0.288 10.948 -9.158 1.00 85.50 170 ALA A C 1
ATOM 1260 O O . ALA A 1 170 ? -0.258 11.671 -8.325 1.00 85.50 170 ALA A O 1
ATOM 1261 N N . ILE A 1 171 ? -0.415 10.298 -10.097 1.00 79.44 171 ILE A N 1
ATOM 1262 C CA . ILE A 1 171 ? -1.887 10.372 -10.212 1.00 79.44 171 ILE A CA 1
ATOM 1263 C C . ILE A 1 171 ? -2.577 9.843 -8.952 1.00 79.44 171 ILE A C 1
ATOM 1265 O O . ILE A 1 171 ? -3.582 10.410 -8.525 1.00 79.44 171 ILE A O 1
ATOM 1269 N N . VAL A 1 172 ? -2.055 8.763 -8.371 1.00 83.94 172 VAL A N 1
ATOM 1270 C CA . VAL A 1 172 ? -2.644 8.126 -7.182 1.00 83.94 172 VAL A CA 1
ATOM 1271 C C . VAL A 1 172 ? -2.084 8.671 -5.867 1.00 83.94 172 VAL A C 1
ATOM 1273 O O . VAL A 1 172 ? -2.486 8.216 -4.801 1.00 83.94 172 VAL A O 1
ATOM 1276 N N . GLY A 1 173 ? -1.166 9.642 -5.929 1.00 87.06 173 GLY A N 1
ATOM 1277 C CA . GLY A 1 173 ? -0.537 10.223 -4.746 1.00 87.06 173 GLY A CA 1
ATOM 1278 C C . GLY A 1 173 ? 0.254 9.197 -3.935 1.00 87.06 173 GLY A C 1
ATOM 1279 O O . GLY A 1 173 ? 0.170 9.203 -2.708 1.00 87.06 173 GLY A O 1
ATOM 1280 N N . ALA A 1 174 ? 0.977 8.295 -4.607 1.00 90.19 174 ALA A N 1
ATOM 1281 C CA . ALA A 1 174 ? 1.804 7.304 -3.930 1.00 90.19 174 ALA A CA 1
ATOM 1282 C C . ALA A 1 174 ? 2.829 7.985 -3.006 1.00 90.19 174 ALA A C 1
ATOM 1284 O O . ALA A 1 174 ? 3.548 8.897 -3.414 1.00 90.19 174 ALA A O 1
ATOM 1285 N N . GLU A 1 175 ? 2.890 7.528 -1.758 1.00 93.81 175 GLU A N 1
ATOM 1286 C CA . GLU A 1 175 ? 3.817 8.014 -0.735 1.00 93.81 175 GLU A CA 1
ATOM 1287 C C . GLU A 1 175 ? 5.101 7.179 -0.682 1.00 93.81 175 GLU A C 1
ATOM 1289 O O . GLU A 1 175 ? 6.127 7.691 -0.246 1.00 93.81 175 GLU A O 1
ATOM 1294 N N . ALA A 1 176 ? 5.040 5.916 -1.114 1.00 97.25 176 ALA A N 1
ATOM 1295 C CA . ALA A 1 176 ? 6.169 4.999 -1.249 1.00 97.25 176 ALA A CA 1
ATOM 1296 C C . ALA A 1 176 ? 5.870 3.949 -2.327 1.00 97.25 176 ALA A C 1
ATOM 1298 O O . ALA A 1 176 ? 4.700 3.634 -2.578 1.00 97.25 176 ALA A O 1
ATOM 1299 N N . TYR A 1 177 ? 6.905 3.409 -2.968 1.00 98.62 177 TYR A N 1
ATOM 1300 C CA . TYR A 1 177 ? 6.745 2.452 -4.062 1.00 98.62 177 TYR A CA 1
ATOM 1301 C C . TYR A 1 177 ? 7.967 1.557 -4.280 1.00 98.62 177 TYR A C 1
ATOM 1303 O O . TYR A 1 177 ? 9.078 1.858 -3.846 1.00 98.62 177 TYR A O 1
ATOM 1311 N N . SER A 1 178 ? 7.734 0.458 -4.996 1.00 98.75 178 SER A N 1
ATOM 1312 C CA . SER A 1 178 ? 8.750 -0.376 -5.625 1.00 98.75 178 SER A CA 1
ATOM 1313 C C . SER A 1 178 ? 8.464 -0.488 -7.120 1.00 98.75 178 SER A C 1
ATOM 1315 O O . SER A 1 178 ? 7.310 -0.666 -7.524 1.00 98.75 178 SER A O 1
ATOM 1317 N N . LEU A 1 179 ? 9.515 -0.378 -7.927 1.00 98.69 179 LEU A N 1
ATOM 1318 C CA . LEU A 1 179 ? 9.494 -0.651 -9.356 1.00 98.69 179 LEU A CA 1
ATOM 1319 C C . LEU A 1 179 ? 10.298 -1.916 -9.635 1.00 98.69 179 LEU A C 1
ATOM 1321 O O . LEU A 1 179 ? 11.393 -2.057 -9.096 1.00 98.69 179 LEU A O 1
ATOM 1325 N N . GLY A 1 180 ? 9.765 -2.787 -10.488 1.00 98.31 180 GLY A N 1
ATOM 1326 C CA . GLY A 1 180 ? 10.475 -3.938 -11.045 1.00 98.31 180 GLY A CA 1
ATOM 1327 C C . GLY A 1 180 ? 10.681 -3.751 -12.547 1.00 98.31 180 GLY A C 1
ATOM 1328 O O . GLY A 1 180 ? 9.729 -3.441 -13.271 1.00 98.31 180 GLY A O 1
ATOM 1329 N N . GLN A 1 181 ? 11.911 -3.917 -13.023 1.00 98.50 181 GLN A N 1
ATOM 1330 C CA . GLN A 1 181 ? 12.296 -3.672 -14.415 1.00 98.50 181 GLN A CA 1
ATOM 1331 C C . GLN A 1 181 ? 13.110 -4.842 -14.967 1.00 98.50 181 GLN A C 1
ATOM 1333 O O . GLN A 1 181 ? 13.937 -5.399 -14.253 1.00 98.50 181 GLN A O 1
ATOM 1338 N N . PRO A 1 182 ? 12.938 -5.226 -16.239 1.00 98.06 182 PRO A N 1
ATOM 1339 C CA . PRO A 1 182 ? 13.640 -6.382 -16.776 1.00 98.06 182 PRO A CA 1
ATOM 1340 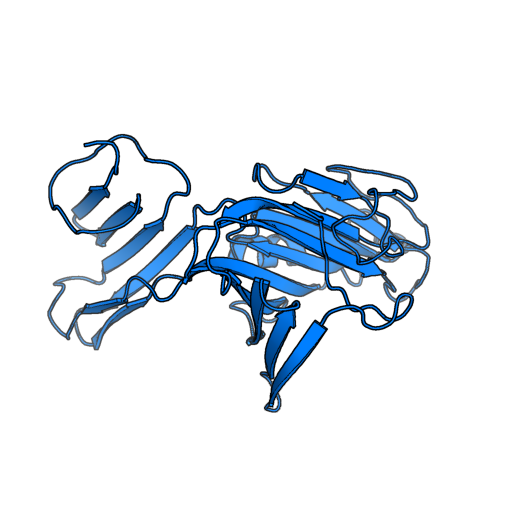C C . PRO A 1 182 ? 15.120 -6.070 -17.018 1.00 98.06 182 PRO A C 1
ATOM 1342 O O . PRO A 1 182 ? 15.478 -4.950 -17.375 1.00 98.06 182 PRO A O 1
ATOM 1345 N N . ASN A 1 183 ? 15.988 -7.075 -16.958 1.00 97.94 183 ASN A N 1
ATOM 1346 C CA . ASN A 1 183 ? 17.386 -6.986 -17.371 1.00 97.94 183 ASN A CA 1
ATOM 1347 C C . ASN A 1 183 ? 17.541 -7.003 -18.904 1.00 97.94 183 ASN A C 1
ATOM 1349 O O . ASN A 1 183 ? 18.062 -7.940 -19.514 1.00 97.94 183 ASN A O 1
ATOM 1353 N N . THR A 1 184 ? 17.062 -5.937 -19.542 1.00 96.94 184 THR A N 1
ATOM 1354 C CA . THR A 1 184 ? 17.321 -5.624 -20.954 1.00 96.94 184 THR A CA 1
ATOM 1355 C C . THR A 1 184 ? 18.242 -4.408 -21.071 1.00 96.94 184 THR A C 1
ATOM 1357 O O . THR A 1 184 ? 18.556 -3.773 -20.071 1.00 96.94 184 THR A O 1
ATOM 1360 N N . GLU A 1 185 ? 18.683 -4.065 -22.286 1.00 95.50 185 GLU A N 1
ATOM 1361 C CA . GLU A 1 185 ? 19.595 -2.931 -22.531 1.00 95.50 185 GLU A CA 1
ATOM 1362 C C . GLU A 1 185 ? 19.105 -1.616 -21.899 1.00 95.50 185 GLU A C 1
ATOM 1364 O O . GLU A 1 185 ? 19.871 -0.933 -21.222 1.00 95.50 185 GLU A O 1
ATOM 1369 N N . ASP A 1 186 ? 17.815 -1.317 -22.059 1.00 95.69 186 ASP A N 1
ATOM 1370 C CA . ASP A 1 186 ? 17.168 -0.093 -21.572 1.00 95.69 186 ASP A CA 1
ATOM 1371 C C . ASP A 1 186 ? 16.317 -0.336 -20.308 1.00 95.69 186 ASP A C 1
ATOM 1373 O O . ASP A 1 186 ? 15.602 0.553 -19.841 1.00 95.69 186 ASP A O 1
ATOM 1377 N N . GLY A 1 187 ? 16.369 -1.547 -19.756 1.00 94.44 187 GLY A N 1
ATOM 1378 C CA . GLY A 1 187 ? 15.653 -1.951 -18.551 1.00 94.44 187 GLY A CA 1
ATOM 1379 C C . GLY A 1 187 ? 16.016 -1.116 -17.323 1.00 94.44 187 GLY A C 1
ATOM 1380 O O . GLY A 1 187 ? 15.166 -0.357 -16.872 1.00 94.44 187 GLY A O 1
ATOM 1381 N N . PRO A 1 188 ? 17.274 -1.157 -16.847 1.00 90.56 188 PRO A N 1
ATOM 1382 C CA . PRO A 1 188 ? 17.690 -0.450 -15.634 1.00 90.56 188 PRO A CA 1
ATOM 1383 C C . PRO A 1 188 ? 17.727 1.073 -15.764 1.00 90.56 188 PRO A C 1
ATOM 1385 O O . PRO A 1 188 ? 18.016 1.747 -14.800 1.00 90.56 188 PRO A O 1
ATOM 1388 N N . THR A 1 189 ? 17.578 1.652 -16.958 1.00 90.88 189 THR A N 1
ATOM 1389 C CA . THR A 1 189 ? 17.704 3.117 -17.113 1.00 90.88 189 THR A CA 1
ATOM 1390 C C . THR A 1 189 ? 16.426 3.791 -17.575 1.00 90.88 189 THR A C 1
ATOM 1392 O O . THR A 1 189 ? 16.219 4.967 -17.283 1.00 90.88 189 THR A O 1
ATOM 1395 N N . LEU A 1 190 ? 15.587 3.086 -18.336 1.00 96.62 190 LEU A N 1
ATOM 1396 C CA . LEU A 1 190 ? 14.332 3.611 -18.869 1.00 96.62 190 LEU A CA 1
ATOM 1397 C C . LEU A 1 190 ? 13.122 2.780 -18.430 1.00 96.62 190 LEU A C 1
ATOM 1399 O O . LEU A 1 190 ? 11.986 3.173 -18.715 1.00 96.62 190 LEU A O 1
ATOM 1403 N N . GLY A 1 191 ? 13.330 1.625 -17.796 1.00 96.94 191 GLY A N 1
ATOM 1404 C CA . GLY A 1 191 ? 12.266 0.710 -17.405 1.00 96.94 191 GLY A CA 1
ATOM 1405 C C . GLY A 1 191 ? 11.515 0.109 -18.590 1.00 96.94 191 GLY A C 1
ATOM 1406 O O . GLY A 1 191 ? 10.300 -0.069 -18.530 1.00 96.94 191 GLY A O 1
ATOM 1407 N N . THR A 1 192 ? 12.199 -0.123 -19.711 1.00 97.56 192 THR A N 1
ATOM 1408 C CA . THR A 1 192 ? 11.573 -0.663 -20.930 1.00 97.56 192 THR A CA 1
ATOM 1409 C C . THR A 1 192 ? 11.912 -2.147 -21.125 1.00 97.56 192 THR A C 1
ATOM 1411 O O . THR A 1 192 ? 12.958 -2.596 -20.661 1.00 97.56 192 THR A O 1
ATOM 1414 N N . PRO A 1 193 ? 11.050 -2.939 -21.800 1.00 97.31 193 PRO A N 1
ATOM 1415 C CA . PRO A 1 193 ? 9.767 -2.571 -22.422 1.00 97.31 193 PRO A CA 1
ATOM 1416 C C . PRO A 1 193 ? 8.593 -2.424 -21.441 1.00 97.31 193 PRO A C 1
ATOM 1418 O O . PRO A 1 193 ? 7.485 -2.096 -21.869 1.00 97.31 193 PRO A O 1
ATOM 1421 N N . ASN A 1 194 ? 8.804 -2.714 -20.161 1.00 97.94 194 ASN A N 1
ATOM 1422 C CA . ASN A 1 194 ? 7.795 -2.583 -19.125 1.00 97.94 194 ASN A CA 1
ATOM 1423 C C . ASN A 1 194 ? 8.449 -2.282 -17.769 1.00 97.94 194 ASN A C 1
ATOM 1425 O O . ASN A 1 194 ? 9.582 -2.674 -17.508 1.00 97.94 194 ASN A O 1
ATOM 1429 N N . THR A 1 195 ? 7.712 -1.574 -16.923 1.00 98.50 195 THR A N 1
ATOM 1430 C CA . THR A 1 195 ? 8.040 -1.350 -15.516 1.00 98.50 195 THR A CA 1
ATOM 1431 C C . THR A 1 195 ? 6.844 -1.784 -14.697 1.00 98.50 195 THR A C 1
ATOM 1433 O O . THR A 1 195 ? 5.755 -1.231 -14.865 1.00 98.50 195 THR A O 1
ATOM 1436 N N . PHE A 1 196 ? 7.034 -2.771 -13.834 1.00 98.44 196 PHE A N 1
ATOM 1437 C CA . PHE A 1 196 ? 6.034 -3.212 -12.874 1.00 98.44 196 PHE A CA 1
ATOM 1438 C C . PHE A 1 196 ? 6.054 -2.312 -11.643 1.00 98.44 196 PHE A C 1
ATOM 1440 O O . PHE A 1 196 ? 7.072 -1.703 -11.324 1.00 98.44 196 PHE A O 1
ATOM 1447 N N . ILE A 1 197 ? 4.901 -2.178 -10.993 1.00 98.75 197 ILE A N 1
ATOM 1448 C CA . ILE A 1 197 ? 4.669 -1.170 -9.962 1.00 98.75 197 ILE A CA 1
ATOM 1449 C C . ILE A 1 197 ? 3.974 -1.812 -8.771 1.00 98.75 197 ILE A C 1
ATOM 1451 O O . ILE A 1 197 ? 2.908 -2.414 -8.923 1.00 98.75 197 ILE A O 1
ATOM 1455 N N . PHE A 1 198 ? 4.537 -1.598 -7.587 1.00 98.69 198 PHE A N 1
ATOM 1456 C CA . PHE A 1 198 ? 3.843 -1.708 -6.312 1.00 98.69 198 PHE A CA 1
ATOM 1457 C C . PHE A 1 198 ? 3.924 -0.374 -5.582 1.00 98.69 198 PHE A C 1
ATOM 1459 O O . PHE A 1 198 ? 4.986 0.241 -5.553 1.00 98.69 198 PHE A O 1
ATOM 1466 N N . ALA A 1 199 ? 2.830 0.084 -4.979 1.00 98.31 199 ALA A N 1
ATOM 1467 C CA . ALA A 1 199 ? 2.843 1.350 -4.257 1.00 98.31 199 ALA A CA 1
ATOM 1468 C C . ALA A 1 199 ? 1.868 1.418 -3.094 1.00 98.31 199 ALA A C 1
ATOM 1470 O O . ALA A 1 199 ? 0.908 0.652 -3.011 1.00 98.31 199 ALA A O 1
ATOM 1471 N N . LEU A 1 200 ? 2.121 2.391 -2.225 1.00 97.12 200 LEU A N 1
ATOM 1472 C CA . LEU A 1 200 ? 1.368 2.699 -1.021 1.00 97.12 200 LEU A CA 1
ATOM 1473 C C . LEU A 1 200 ? 0.898 4.157 -1.085 1.00 97.12 200 LEU A C 1
ATOM 1475 O O . LEU A 1 200 ? 1.701 5.041 -1.377 1.00 97.12 200 LEU A O 1
ATOM 1479 N N . SER A 1 201 ? -0.369 4.428 -0.770 1.00 92.81 201 SER A N 1
ATOM 1480 C CA . SER A 1 201 ? -0.858 5.786 -0.471 1.00 92.81 201 SER A CA 1
ATOM 1481 C C . SER A 1 201 ? -1.590 5.812 0.863 1.00 92.81 201 SER A C 1
ATOM 1483 O O . SER A 1 201 ? -2.051 4.780 1.361 1.00 92.81 201 SER A O 1
ATOM 1485 N N . ASP A 1 202 ? -1.709 7.007 1.439 1.00 88.12 202 ASP A N 1
ATOM 1486 C CA . ASP A 1 202 ? -2.420 7.246 2.697 1.00 88.12 202 ASP A CA 1
ATOM 1487 C C . ASP A 1 202 ? -1.844 6.430 3.877 1.00 88.12 202 ASP A C 1
ATOM 1489 O O . ASP A 1 202 ? -2.563 6.048 4.810 1.00 88.12 202 ASP A O 1
ATOM 1493 N N . VAL A 1 203 ? -0.535 6.141 3.861 1.00 89.12 203 VAL A N 1
ATOM 1494 C CA . VAL A 1 203 ? 0.160 5.399 4.926 1.00 89.12 203 VAL A CA 1
ATOM 1495 C C . VAL A 1 203 ? 0.667 6.332 6.019 1.00 89.12 203 VAL A C 1
ATOM 1497 O O . VAL A 1 203 ? 0.572 5.995 7.199 1.00 89.12 203 VAL A O 1
ATOM 1500 N N . SER A 1 204 ? 1.040 7.567 5.696 1.00 76.44 204 SER A N 1
ATOM 1501 C CA . SER A 1 204 ? 1.386 8.599 6.683 1.00 76.44 204 SER A CA 1
ATOM 1502 C C . SER A 1 204 ? 0.262 8.854 7.706 1.00 76.44 204 SER A C 1
ATOM 1504 O O . SER A 1 204 ? 0.515 9.223 8.852 1.00 76.44 204 SER A O 1
ATOM 1506 N N . GLY A 1 205 ? -0.994 8.575 7.335 1.00 62.69 205 GLY A N 1
ATOM 1507 C CA . GLY A 1 205 ? -2.187 8.856 8.144 1.00 62.69 205 GLY A CA 1
ATOM 1508 C C . GLY A 1 205 ? -2.679 10.289 7.995 1.00 62.69 205 GLY A C 1
ATOM 1509 O O . GLY A 1 205 ? -3.794 10.595 8.435 1.00 62.69 205 GLY A O 1
ATOM 1510 N N . ASP A 1 206 ? -1.873 11.117 7.335 1.00 64.69 206 ASP A N 1
ATOM 1511 C CA . ASP A 1 206 ? -2.351 12.274 6.618 1.00 64.69 206 ASP A CA 1
ATOM 1512 C C . ASP A 1 206 ? -2.920 11.775 5.285 1.00 64.69 206 ASP A C 1
ATOM 1514 O O . ASP A 1 206 ? -2.381 10.858 4.673 1.00 64.69 206 ASP A O 1
ATOM 1518 N N . TYR A 1 207 ? -4.033 12.332 4.836 1.00 63.25 207 TYR A N 1
ATOM 1519 C CA . TYR A 1 207 ? -4.502 12.084 3.473 1.00 63.25 207 TYR A CA 1
ATOM 1520 C C . TYR A 1 207 ? -5.374 13.227 3.017 1.00 63.25 207 TYR A C 1
ATOM 1522 O O . TYR A 1 207 ? -6.092 13.816 3.825 1.00 63.25 207 TYR A O 1
ATOM 1530 N N . THR A 1 208 ? -5.335 13.522 1.719 1.00 70.12 208 THR A N 1
ATOM 1531 C CA . THR A 1 208 ? -6.133 14.590 1.119 1.00 70.12 208 THR A CA 1
ATOM 1532 C C . THR A 1 208 ? -7.122 14.026 0.110 1.00 70.12 208 THR A C 1
ATOM 1534 O O . THR A 1 208 ? -6.744 13.502 -0.929 1.00 70.12 208 THR A O 1
ATOM 1537 N N . THR A 1 209 ? -8.411 14.169 0.393 1.00 74.31 209 THR A N 1
ATOM 1538 C CA . THR A 1 209 ? -9.497 13.885 -0.545 1.00 74.31 209 THR A CA 1
ATOM 1539 C C . THR A 1 209 ? -9.897 15.171 -1.252 1.00 74.31 209 THR A C 1
ATOM 1541 O O . THR A 1 209 ? -10.204 16.160 -0.590 1.00 74.31 209 THR A O 1
ATOM 1544 N N . ILE A 1 210 ? -9.956 15.154 -2.584 1.00 77.50 210 ILE A N 1
ATOM 1545 C CA . ILE A 1 210 ? -10.401 16.293 -3.393 1.00 77.50 210 ILE A CA 1
ATOM 1546 C C . ILE A 1 210 ? -11.695 15.931 -4.125 1.00 77.50 210 ILE A C 1
ATOM 1548 O O . ILE A 1 210 ? -11.830 14.831 -4.653 1.00 77.50 210 ILE A O 1
ATOM 1552 N N . ALA A 1 211 ? -12.637 16.869 -4.182 1.00 80.88 211 ALA A N 1
ATOM 1553 C CA . ALA A 1 211 ? -13.844 16.769 -4.992 1.00 80.88 211 ALA A CA 1
ATOM 1554 C C . ALA A 1 211 ? -14.093 18.079 -5.744 1.00 80.88 211 ALA A C 1
ATOM 1556 O O . ALA A 1 211 ? -13.798 19.164 -5.244 1.00 80.88 211 ALA A O 1
ATOM 1557 N N . THR A 1 212 ? -14.684 17.994 -6.933 1.00 86.38 212 THR A N 1
ATOM 1558 C CA . THR A 1 212 ? -15.196 19.169 -7.647 1.00 86.38 212 THR A CA 1
ATOM 1559 C C . THR A 1 212 ? -16.699 19.265 -7.439 1.00 86.38 212 THR A C 1
ATOM 1561 O O . THR A 1 212 ? -17.428 18.304 -7.675 1.00 86.38 212 THR A O 1
ATOM 1564 N N . ILE A 1 213 ? -17.157 20.435 -7.003 1.00 85.75 213 ILE A N 1
ATOM 1565 C CA . ILE A 1 213 ? -18.568 20.762 -6.824 1.00 85.75 213 ILE A CA 1
ATOM 1566 C C . ILE A 1 213 ? -19.002 21.651 -7.985 1.00 85.75 213 ILE A C 1
ATOM 1568 O O . ILE A 1 213 ? -18.470 22.751 -8.169 1.00 85.75 213 ILE A O 1
ATOM 1572 N N . ASP A 1 214 ? -19.972 21.174 -8.758 1.00 89.62 214 ASP A N 1
ATOM 1573 C CA . ASP A 1 214 ? -20.524 21.900 -9.897 1.00 89.62 214 ASP A CA 1
ATOM 1574 C C . ASP A 1 214 ? -21.756 22.735 -9.478 1.00 89.62 214 ASP A C 1
ATOM 1576 O O . ASP A 1 214 ? -22.599 22.248 -8.717 1.00 89.62 214 ASP A O 1
ATOM 1580 N N . PRO A 1 215 ? -21.923 23.979 -9.968 1.00 85.25 215 PRO A N 1
ATOM 1581 C CA . PRO A 1 215 ? -23.070 24.822 -9.621 1.00 85.25 215 PRO A CA 1
ATOM 1582 C C . PRO A 1 215 ? -24.428 24.236 -10.017 1.00 85.25 215 PRO A C 1
ATOM 1584 O O . PRO A 1 215 ? -25.430 24.497 -9.354 1.00 85.25 215 PRO A O 1
ATOM 1587 N N . LEU A 1 216 ? -24.490 23.482 -11.114 1.00 86.44 216 LEU A N 1
ATOM 1588 C CA . LEU A 1 216 ? -25.724 22.956 -11.690 1.00 86.44 216 LEU A CA 1
ATOM 1589 C C . LEU A 1 216 ? -26.058 21.566 -11.160 1.00 86.44 216 LEU A C 1
ATOM 1591 O O . LEU A 1 216 ? -27.237 21.260 -10.995 1.00 86.44 216 LEU A O 1
ATOM 1595 N N . THR A 1 217 ? -25.053 20.726 -10.908 1.00 85.25 217 THR A N 1
ATOM 1596 C CA . THR A 1 217 ? -25.274 19.338 -10.468 1.00 85.25 217 THR A CA 1
ATOM 1597 C C . THR A 1 217 ? -24.930 19.077 -9.006 1.00 85.25 217 THR A C 1
ATOM 1599 O O . THR A 1 217 ? -25.295 18.024 -8.491 1.00 85.25 217 THR A O 1
ATOM 1602 N N . GLY A 1 218 ? -24.287 20.019 -8.317 1.00 86.19 218 GLY A N 1
ATOM 1603 C CA . GLY A 1 218 ? -23.783 19.809 -6.964 1.00 86.19 218 GLY A CA 1
ATOM 1604 C C . GLY A 1 218 ? -22.531 18.930 -6.950 1.00 86.19 218 GLY A C 1
ATOM 1605 O O . GLY A 1 218 ? -21.768 18.895 -7.919 1.00 86.19 218 GLY A O 1
ATOM 1606 N N . GLY A 1 219 ? -22.309 18.220 -5.846 1.00 85.25 219 GLY A N 1
ATOM 1607 C CA . GLY A 1 219 ? -21.196 17.284 -5.708 1.00 85.25 219 GLY A CA 1
ATOM 1608 C C . GLY A 1 219 ? -21.152 16.610 -4.340 1.00 85.25 219 GLY A C 1
ATOM 1609 O O . GLY A 1 219 ? -21.856 16.998 -3.411 1.00 85.25 219 GLY A O 1
ATOM 1610 N N . LEU A 1 220 ? -20.310 15.590 -4.220 1.00 79.88 220 LEU A N 1
ATOM 1611 C CA . LEU A 1 220 ? -20.110 14.832 -2.991 1.00 79.88 220 LEU A CA 1
ATOM 1612 C C . LEU A 1 220 ? -18.611 14.723 -2.729 1.00 79.88 220 LEU A C 1
ATOM 1614 O O . LEU A 1 220 ? -17.861 14.306 -3.609 1.00 79.88 220 LEU A O 1
ATOM 1618 N N . LEU A 1 221 ? -18.188 15.071 -1.516 1.00 82.81 221 LEU A N 1
ATOM 1619 C CA . LEU A 1 221 ? -16.882 14.689 -0.998 1.00 82.81 221 LEU A CA 1
ATOM 1620 C C . LEU A 1 221 ? -17.086 13.609 0.051 1.00 82.81 221 LEU A C 1
ATOM 1622 O O . LEU A 1 221 ? -17.764 13.841 1.048 1.00 82.81 221 LEU A O 1
ATOM 1626 N N . THR A 1 222 ? -16.458 12.459 -0.143 1.00 73.44 222 THR A N 1
ATOM 1627 C CA . THR A 1 222 ? -16.374 11.409 0.871 1.00 73.44 222 THR A CA 1
ATOM 1628 C C . THR A 1 222 ? -14.904 11.167 1.145 1.00 73.44 222 THR A C 1
ATOM 1630 O O . THR A 1 222 ? -14.162 10.868 0.213 1.00 73.44 222 THR A O 1
ATOM 1633 N N . SER A 1 223 ? -14.471 11.343 2.395 1.00 68.69 223 SER A N 1
ATOM 1634 C CA . SER A 1 223 ? -13.092 11.076 2.791 1.00 68.69 223 SER A CA 1
ATOM 1635 C C . SER A 1 223 ? -12.703 9.649 2.432 1.00 68.69 223 SER A C 1
ATOM 1637 O O . SER A 1 223 ? -13.547 8.752 2.451 1.00 68.69 223 SER A O 1
ATOM 1639 N N . ALA A 1 224 ? -11.412 9.426 2.184 1.00 59.88 224 ALA A N 1
ATOM 1640 C CA . ALA A 1 224 ? -10.879 8.089 1.910 1.00 59.88 224 ALA A CA 1
ATOM 1641 C C . ALA A 1 224 ? -11.294 7.057 2.979 1.00 59.88 224 ALA A C 1
ATOM 1643 O O . ALA A 1 224 ? -11.498 5.884 2.683 1.00 59.88 224 ALA A O 1
ATOM 1644 N N . ASP A 1 225 ? -11.494 7.497 4.228 1.00 55.25 225 ASP A N 1
ATOM 1645 C CA . ASP A 1 225 ? -11.929 6.632 5.320 1.00 55.25 225 ASP A CA 1
ATOM 1646 C C . ASP A 1 225 ? -13.445 6.516 5.536 1.00 55.25 225 ASP A C 1
ATOM 1648 O O . ASP A 1 225 ? -13.879 5.834 6.467 1.00 55.25 225 ASP A O 1
ATOM 1652 N N . GLY A 1 226 ? -14.247 7.183 4.706 1.00 58.47 226 GLY A N 1
ATOM 1653 C CA . GLY A 1 226 ? -15.706 7.213 4.784 1.00 58.47 226 GLY A CA 1
ATOM 1654 C C . GLY A 1 226 ? -16.270 7.893 6.035 1.00 58.47 226 GLY A C 1
ATOM 1655 O O . GLY A 1 226 ? -17.487 7.932 6.206 1.00 58.47 226 GLY A O 1
ATOM 1656 N N . THR A 1 227 ? -15.424 8.424 6.926 1.00 58.47 227 THR A N 1
ATOM 1657 C CA . THR A 1 227 ? -15.874 9.058 8.176 1.00 58.47 227 THR A CA 1
ATOM 1658 C C . THR A 1 227 ? -16.425 10.460 7.955 1.00 58.47 227 THR A C 1
ATOM 1660 O O . THR A 1 227 ? -17.263 10.925 8.728 1.00 58.47 227 THR A O 1
ATOM 1663 N N . VAL A 1 228 ? -15.979 11.128 6.893 1.00 66.88 228 VAL A N 1
ATOM 1664 C CA . VAL A 1 228 ? -16.456 12.438 6.472 1.00 66.88 228 VAL A CA 1
ATOM 1665 C C . VAL A 1 228 ? -17.157 12.270 5.138 1.00 66.88 228 VAL A C 1
ATOM 1667 O O . VAL A 1 228 ? -16.570 11.814 4.166 1.00 66.88 228 VAL A O 1
ATOM 1670 N N . SER A 1 229 ? -18.422 12.667 5.086 1.00 75.81 229 SER A N 1
ATOM 1671 C CA . SER A 1 229 ? -19.182 12.747 3.846 1.00 75.81 229 SER A CA 1
ATOM 1672 C C . SER A 1 229 ? -19.912 14.081 3.820 1.00 75.81 229 SER A C 1
ATOM 1674 O O . SER A 1 229 ? -20.691 14.380 4.725 1.00 75.81 229 SER A O 1
ATOM 1676 N N . ILE A 1 230 ? -19.624 14.898 2.812 1.00 79.06 230 ILE A N 1
ATOM 1677 C CA . ILE A 1 230 ? -20.161 16.247 2.649 1.00 79.06 230 ILE A CA 1
ATOM 1678 C C . ILE A 1 230 ? -20.840 16.320 1.287 1.00 79.06 230 ILE A C 1
ATOM 1680 O O . ILE A 1 230 ? -20.184 16.293 0.247 1.00 79.06 230 ILE A O 1
ATOM 1684 N N . GLU A 1 231 ? -22.165 16.407 1.309 1.00 84.69 231 GLU A N 1
ATOM 1685 C CA . GLU A 1 231 ? -22.991 16.538 0.114 1.00 84.69 231 GLU A CA 1
ATOM 1686 C C . GLU A 1 231 ? -23.329 18.009 -0.144 1.00 84.69 231 GLU A C 1
ATOM 1688 O O . GLU A 1 231 ? -23.759 18.737 0.755 1.00 84.69 231 GLU A O 1
ATOM 1693 N N . PHE A 1 232 ? -23.156 18.435 -1.392 1.00 82.38 232 PHE A N 1
ATOM 1694 C CA . PHE A 1 232 ? -23.527 19.753 -1.884 1.00 82.38 232 PHE A CA 1
ATOM 1695 C C . PHE A 1 232 ? -24.659 19.601 -2.899 1.00 82.38 232 PHE A C 1
ATOM 1697 O O . PHE A 1 232 ? -24.437 19.023 -3.966 1.00 82.38 232 PHE A O 1
ATOM 1704 N N . PRO A 1 233 ? -25.862 20.130 -2.620 1.00 84.56 233 PRO A N 1
ATOM 1705 C CA . PRO A 1 233 ? -26.935 20.117 -3.603 1.00 84.56 233 PRO A CA 1
ATOM 1706 C C . PRO A 1 233 ? -26.639 21.078 -4.772 1.00 84.56 233 PRO A C 1
ATOM 1708 O O . PRO A 1 233 ? -25.854 22.021 -4.619 1.00 84.56 233 PRO A O 1
ATOM 1711 N N . PRO A 1 234 ? -27.311 20.907 -5.927 1.00 89.88 234 PRO A N 1
ATOM 1712 C CA . PRO A 1 234 ? -27.345 21.911 -6.988 1.00 89.88 234 PRO A CA 1
ATOM 1713 C C . PRO A 1 234 ? -27.595 23.328 -6.455 1.00 89.88 234 PRO A C 1
ATOM 1715 O O . PRO A 1 234 ? -28.494 23.549 -5.642 1.00 89.88 234 PRO A O 1
ATOM 1718 N N . GLY A 1 235 ? -26.807 24.296 -6.920 1.00 85.00 235 GLY A N 1
ATOM 1719 C CA . GLY A 1 235 ? -26.880 25.698 -6.508 1.00 85.00 235 GLY A CA 1
ATOM 1720 C C . GLY A 1 235 ? -26.188 26.033 -5.182 1.00 85.00 235 GLY A C 1
ATOM 1721 O O . GLY A 1 235 ? -26.217 27.193 -4.777 1.00 85.00 235 GLY A O 1
ATOM 1722 N N . ALA A 1 236 ? -25.551 25.066 -4.508 1.00 80.44 236 ALA A N 1
ATOM 1723 C CA . ALA A 1 236 ? -24.801 25.324 -3.274 1.00 80.44 236 ALA A CA 1
ATOM 1724 C C . ALA A 1 236 ? -23.549 26.196 -3.488 1.00 80.44 236 ALA A C 1
ATOM 1726 O O . ALA A 1 236 ? -23.089 26.850 -2.553 1.00 80.44 236 ALA A O 1
ATOM 1727 N N . VAL A 1 237 ? -23.013 26.224 -4.711 1.00 79.69 237 VAL A N 1
ATOM 1728 C CA . VAL A 1 237 ? -21.877 27.062 -5.113 1.00 79.69 237 VAL A CA 1
ATOM 1729 C C . VAL A 1 237 ? -22.243 27.890 -6.343 1.00 79.69 237 VAL A C 1
ATOM 1731 O O . VAL A 1 237 ? -22.984 27.434 -7.212 1.00 79.69 237 VAL A O 1
ATOM 1734 N N . ALA A 1 238 ? -21.734 29.123 -6.420 1.00 84.25 238 ALA A N 1
ATOM 1735 C CA . ALA A 1 238 ? -21.978 30.017 -7.557 1.00 84.25 238 ALA A CA 1
ATOM 1736 C C . ALA A 1 238 ? -21.060 29.713 -8.754 1.00 84.25 238 ALA A C 1
ATOM 1738 O O . ALA A 1 238 ? -21.429 29.970 -9.897 1.00 84.25 238 ALA A O 1
ATOM 1739 N N . ASN A 1 239 ? -19.880 29.150 -8.482 1.00 84.81 239 ASN A N 1
ATOM 1740 C CA . ASN A 1 239 ? -18.874 28.759 -9.463 1.00 84.81 239 ASN A CA 1
ATOM 1741 C C . ASN A 1 239 ? -18.418 27.324 -9.186 1.00 84.81 239 ASN A C 1
ATOM 1743 O O . ASN A 1 239 ? -18.520 26.851 -8.052 1.00 84.81 239 ASN A O 1
ATOM 1747 N N . SER A 1 240 ? -17.874 26.655 -10.207 1.00 85.94 240 SER A N 1
ATOM 1748 C CA . SER A 1 240 ? -17.189 25.373 -10.017 1.00 85.94 240 SER A CA 1
ATOM 1749 C C . SER A 1 240 ? -16.140 25.523 -8.920 1.00 85.94 240 SER A C 1
ATOM 1751 O O . SER A 1 240 ? -15.253 26.372 -9.020 1.00 85.94 240 SER A O 1
ATOM 1753 N N . THR A 1 241 ? -16.279 24.725 -7.867 1.00 82.50 241 THR A N 1
ATOM 1754 C CA . THR A 1 241 ? -15.495 24.858 -6.639 1.00 82.50 241 THR A CA 1
ATOM 1755 C C . THR A 1 241 ? -14.759 23.554 -6.378 1.00 82.50 241 THR A C 1
ATOM 1757 O O . THR A 1 241 ? -15.374 22.491 -6.342 1.00 82.50 241 THR A O 1
ATOM 1760 N N . THR A 1 242 ? -13.450 23.626 -6.168 1.00 81.62 242 THR A N 1
ATOM 1761 C CA . THR A 1 242 ? -12.656 22.489 -5.698 1.00 81.62 242 THR A CA 1
ATOM 1762 C C . THR A 1 242 ? -12.705 22.457 -4.182 1.00 81.62 242 THR A C 1
ATOM 1764 O O . THR A 1 242 ? -12.305 23.418 -3.525 1.00 81.62 242 THR A O 1
ATOM 1767 N N . LEU A 1 243 ? -13.192 21.354 -3.628 1.00 80.19 243 LEU A N 1
ATOM 1768 C CA . LEU A 1 243 ? -13.174 21.065 -2.206 1.00 80.19 243 LEU A CA 1
ATOM 1769 C C . LEU A 1 243 ? -12.034 20.096 -1.910 1.00 80.19 243 LEU A C 1
ATOM 1771 O O . LEU A 1 243 ? -11.843 19.126 -2.636 1.00 80.19 243 LEU A O 1
ATOM 1775 N N . SER A 1 244 ? -11.304 20.347 -0.836 1.00 76.50 244 SER A N 1
ATOM 1776 C CA . SER A 1 244 ? -10.236 19.493 -0.340 1.00 76.50 244 SER A CA 1
ATOM 1777 C C . SER A 1 244 ? -10.455 19.224 1.145 1.00 76.50 244 SER A C 1
ATOM 1779 O O . SER A 1 244 ? -10.747 20.141 1.914 1.00 76.50 244 SER A O 1
ATOM 1781 N N . TYR A 1 245 ? -10.343 17.964 1.539 1.00 77.94 245 TYR A N 1
ATOM 1782 C CA . TYR A 1 245 ? -10.340 17.500 2.917 1.00 77.94 245 TYR A CA 1
ATOM 1783 C C . TYR A 1 245 ? -9.000 16.833 3.180 1.00 77.94 245 TYR A C 1
ATOM 1785 O O . TYR A 1 245 ? -8.738 15.778 2.614 1.00 77.94 245 TYR A O 1
ATOM 1793 N N . THR A 1 246 ? -8.189 17.411 4.055 1.00 72.62 246 THR A N 1
ATOM 1794 C CA . THR A 1 246 ? -6.951 16.804 4.528 1.00 72.62 246 THR A CA 1
ATOM 1795 C C . THR A 1 246 ? -7.158 16.306 5.948 1.00 72.62 246 THR A C 1
ATOM 1797 O O . THR A 1 246 ? -7.362 17.101 6.863 1.00 72.62 246 THR A O 1
ATOM 1800 N N . ARG A 1 247 ? -7.109 14.995 6.175 1.00 72.44 247 ARG A N 1
ATOM 1801 C CA . ARG A 1 247 ? -6.914 14.475 7.531 1.00 72.44 247 ARG A CA 1
ATOM 1802 C C . ARG A 1 247 ? -5.438 14.575 7.866 1.00 72.44 247 ARG A C 1
ATOM 1804 O O . ARG A 1 247 ? -4.613 14.381 6.984 1.00 72.44 247 ARG A O 1
ATOM 1811 N N . PHE A 1 248 ? -5.136 14.825 9.136 1.00 63.22 248 PHE A N 1
ATOM 1812 C CA . PHE A 1 248 ? -3.783 14.699 9.650 1.00 63.22 248 PHE A CA 1
ATOM 1813 C C . PHE A 1 248 ? -3.715 13.635 10.755 1.00 63.22 248 PHE A C 1
ATOM 1815 O O . PHE A 1 248 ? -4.595 13.550 11.621 1.00 63.22 248 PHE A O 1
ATOM 1822 N N . ALA A 1 249 ? -2.653 12.840 10.746 1.00 58.00 249 ALA A N 1
ATOM 1823 C CA . ALA A 1 249 ? -2.222 11.935 11.797 1.00 58.00 249 ALA A CA 1
ATOM 1824 C C . ALA A 1 249 ? -1.829 12.697 13.070 1.00 58.00 249 ALA A C 1
ATOM 1826 O O . ALA A 1 249 ? -2.054 12.208 14.178 1.00 58.00 249 ALA A O 1
ATOM 1827 N N . SER A 1 250 ? -1.303 13.918 12.928 1.00 50.72 250 SER A N 1
ATOM 1828 C CA . SER A 1 250 ? -0.973 14.818 14.038 1.00 50.72 250 SER A CA 1
ATOM 1829 C C . SER A 1 250 ? -1.586 16.203 13.835 1.00 50.72 250 SER A C 1
ATOM 1831 O O . SER A 1 250 ? -1.977 16.575 12.738 1.00 50.72 250 SER A O 1
ATOM 1833 N N . ALA A 1 251 ? -1.764 16.974 14.904 1.00 47.66 251 ALA A N 1
ATOM 1834 C CA . ALA A 1 251 ? -2.586 18.168 14.807 1.00 47.66 251 ALA A CA 1
ATOM 1835 C C . ALA A 1 251 ? -1.890 19.339 14.073 1.00 47.66 251 ALA A C 1
ATOM 1837 O O . ALA A 1 251 ? -0.828 19.771 14.530 1.00 47.66 251 ALA A O 1
ATOM 1838 N N . PRO A 1 252 ? -2.489 19.914 13.010 1.00 47.72 252 PRO A N 1
ATOM 1839 C CA . PRO A 1 252 ? -1.889 21.019 12.266 1.00 47.72 252 PRO A CA 1
ATOM 1840 C C . PRO A 1 252 ? -1.928 22.340 13.066 1.00 47.72 252 PRO A C 1
ATOM 1842 O O . PRO A 1 252 ? -2.683 22.470 14.047 1.00 47.72 252 PRO A O 1
ATOM 1845 N N . PRO A 1 253 ? -1.144 23.362 12.662 1.00 48.72 253 PRO A N 1
ATOM 1846 C CA . PRO A 1 253 ? -1.261 24.720 13.191 1.00 48.72 253 PRO A CA 1
ATOM 1847 C C . PRO A 1 253 ? -2.673 25.273 12.949 1.00 48.72 253 PRO A C 1
ATOM 1849 O O . PRO A 1 253 ? -3.203 25.189 11.847 1.00 48.72 253 PRO A O 1
ATOM 1852 N N . ALA A 1 254 ? -3.305 25.837 13.979 1.00 49.59 254 ALA A N 1
ATOM 1853 C CA . ALA A 1 254 ? -4.708 26.237 13.904 1.00 49.59 254 ALA A CA 1
ATOM 1854 C C . ALA A 1 254 ? -4.961 27.372 12.890 1.00 49.59 254 ALA A C 1
ATOM 1856 O O . ALA A 1 254 ? -4.362 28.442 13.000 1.00 49.59 254 ALA A O 1
ATOM 1857 N N . THR A 1 255 ? -5.947 27.194 12.004 1.00 47.62 255 THR A N 1
ATOM 1858 C CA . THR A 1 255 ? -6.634 28.300 11.319 1.00 47.62 255 THR A CA 1
ATOM 1859 C C . THR A 1 255 ? -8.130 28.274 11.653 1.00 47.62 255 THR A C 1
ATOM 1861 O O . THR A 1 255 ? -8.785 27.233 11.626 1.00 47.62 255 THR A O 1
ATOM 1864 N N . ALA A 1 256 ? -8.659 29.412 12.107 1.00 49.66 256 ALA A N 1
ATOM 1865 C CA . ALA A 1 256 ? -10.021 29.523 12.628 1.00 49.66 256 ALA A CA 1
ATOM 1866 C C . ALA A 1 256 ? -11.061 29.616 11.500 1.00 49.66 256 ALA A C 1
ATOM 1868 O O . ALA A 1 256 ? -10.772 30.246 10.487 1.00 49.66 256 ALA A O 1
ATOM 1869 N N . ASN A 1 257 ? -12.266 29.057 11.720 1.00 41.28 257 ASN A N 1
ATOM 1870 C CA . ASN A 1 257 ? -13.574 29.735 11.542 1.00 41.28 257 ASN A CA 1
ATOM 1871 C C . ASN A 1 257 ? -14.812 28.816 11.685 1.00 41.28 257 ASN A C 1
ATOM 1873 O O . ASN A 1 257 ? -15.918 29.341 11.741 1.00 41.28 257 ASN A O 1
ATOM 1877 N N . PHE A 1 258 ? -14.676 27.492 11.844 1.00 37.47 258 PHE A N 1
ATOM 1878 C CA . PHE A 1 258 ? -15.787 26.596 12.220 1.00 37.47 258 PHE A CA 1
ATOM 1879 C C . PHE A 1 258 ? -15.300 25.439 13.107 1.00 37.47 258 PHE A C 1
ATOM 1881 O O . PHE A 1 258 ? -14.193 24.942 12.924 1.00 37.47 258 PHE A O 1
ATOM 1888 N N . VAL A 1 259 ? -16.120 25.007 14.073 1.00 39.16 259 VAL A N 1
ATOM 1889 C CA . VAL A 1 259 ? -15.821 23.878 14.975 1.00 39.16 259 VAL A CA 1
ATOM 1890 C C . VAL A 1 259 ? -16.737 22.705 14.622 1.00 39.16 259 VAL A C 1
ATOM 1892 O O . VAL A 1 259 ? -17.947 22.794 14.809 1.00 39.16 259 VAL A O 1
ATOM 1895 N N . LEU A 1 260 ? -16.163 21.600 14.142 1.00 42.78 260 LEU A N 1
ATOM 1896 C CA . LEU A 1 260 ? -16.833 20.297 14.020 1.00 42.78 260 LEU A CA 1
ATOM 1897 C C . LEU A 1 260 ? -16.224 19.325 15.054 1.00 42.78 260 LEU A C 1
ATOM 1899 O O . LEU A 1 260 ? -15.063 19.470 15.442 1.00 42.78 260 LEU A O 1
ATOM 1903 N N . ALA A 1 261 ? -16.985 18.348 15.550 1.00 39.62 261 ALA A N 1
ATOM 1904 C CA . ALA A 1 261 ? -16.485 17.335 16.492 1.00 39.62 261 ALA A CA 1
ATOM 1905 C C . ALA A 1 261 ? -15.696 16.238 15.738 1.00 39.62 261 ALA A C 1
ATOM 1907 O O . ALA A 1 261 ? -16.187 15.769 14.717 1.00 39.62 261 ALA A O 1
ATOM 1908 N N . GLY A 1 262 ? -14.496 15.818 16.186 1.00 52.34 262 GLY A N 1
ATOM 1909 C CA . GLY A 1 262 ? -13.736 14.761 15.476 1.00 52.34 262 GLY A CA 1
ATOM 1910 C C . GLY A 1 262 ? -12.226 14.657 15.754 1.00 52.34 262 GLY A C 1
ATOM 1911 O O . GLY A 1 262 ? -11.793 14.966 16.856 1.00 52.34 262 GLY A O 1
ATOM 1912 N N . LYS A 1 263 ? -11.426 14.193 14.775 1.00 56.84 263 LYS A N 1
ATOM 1913 C CA . LYS A 1 263 ? -9.936 14.104 14.769 1.00 56.84 263 LYS A CA 1
ATOM 1914 C C . LYS A 1 263 ? -9.284 15.427 14.288 1.00 56.84 263 LYS A C 1
ATOM 1916 O O . LYS A 1 263 ? -9.972 16.448 14.271 1.00 56.84 263 LYS A O 1
ATOM 1921 N N . ALA A 1 264 ? -7.982 15.460 13.979 1.00 64.56 264 ALA A N 1
ATOM 1922 C CA . ALA A 1 264 ? -7.311 16.623 13.380 1.00 64.56 264 ALA A CA 1
ATOM 1923 C C . ALA A 1 264 ? -7.477 16.628 11.851 1.00 64.56 264 ALA A C 1
ATOM 1925 O O . ALA A 1 264 ? -7.250 15.601 11.214 1.00 64.56 264 ALA A O 1
ATOM 1926 N N . PHE A 1 265 ? -7.901 17.750 11.271 1.00 67.50 265 PHE A N 1
ATOM 1927 C CA . PHE A 1 265 ? -8.134 17.863 9.827 1.00 67.50 265 PHE A CA 1
ATOM 1928 C C . PHE A 1 265 ? -8.148 19.326 9.366 1.00 67.50 265 PHE A C 1
ATOM 1930 O O . PHE A 1 265 ? -8.423 20.218 10.173 1.00 67.50 265 PHE A O 1
ATOM 1937 N N . ASP A 1 266 ? -7.947 19.526 8.065 1.00 71.00 266 ASP A N 1
ATOM 1938 C CA . ASP A 1 266 ? -8.227 20.747 7.316 1.00 71.00 266 ASP A CA 1
ATOM 1939 C C . ASP A 1 266 ? -9.298 20.468 6.259 1.00 71.00 266 ASP A C 1
ATOM 1941 O O . ASP A 1 266 ? -9.298 19.437 5.593 1.00 71.00 266 ASP A O 1
ATOM 1945 N N . ILE A 1 267 ? -10.218 21.408 6.084 1.00 72.69 267 ILE A N 1
ATOM 1946 C CA . ILE A 1 267 ? -11.095 21.489 4.920 1.00 72.69 267 ILE A CA 1
ATOM 1947 C C . ILE A 1 267 ? -10.802 22.807 4.229 1.00 72.69 267 ILE A C 1
ATOM 1949 O O . ILE A 1 267 ? -10.775 23.856 4.873 1.00 72.69 267 ILE A O 1
ATOM 1953 N N . SER A 1 268 ?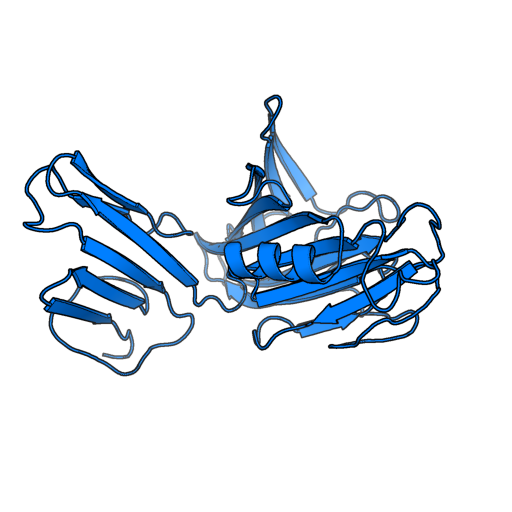 -10.629 22.773 2.914 1.00 76.69 268 SER A N 1
ATOM 1954 C CA . SER A 1 268 ? -10.531 23.974 2.098 1.00 76.69 268 SER A CA 1
ATOM 1955 C C . SER A 1 268 ? -11.447 23.908 0.886 1.00 76.69 268 SER A C 1
ATOM 1957 O O . SER A 1 268 ? -11.705 22.836 0.349 1.00 76.69 268 SER A O 1
ATOM 1959 N N . ALA A 1 269 ? -11.960 25.058 0.468 1.00 75.56 269 ALA A N 1
ATOM 1960 C CA . ALA A 1 269 ? -12.736 25.214 -0.751 1.00 75.56 269 ALA A CA 1
ATOM 1961 C C . ALA A 1 269 ? -12.167 26.382 -1.552 1.00 75.56 269 ALA A C 1
ATOM 1963 O O . ALA A 1 269 ? -11.947 27.458 -0.995 1.00 75.56 269 ALA A O 1
ATOM 1964 N N . ALA A 1 270 ? -11.940 26.190 -2.844 1.00 78.19 270 ALA A N 1
ATOM 1965 C CA . ALA A 1 270 ? -11.452 27.237 -3.727 1.00 78.19 270 ALA A CA 1
ATOM 1966 C C . ALA A 1 270 ? -12.267 27.286 -5.016 1.00 78.19 270 ALA A C 1
ATOM 1968 O O . ALA A 1 270 ? -12.536 26.257 -5.635 1.00 78.19 270 ALA A O 1
ATOM 1969 N N . ASP A 1 271 ? -12.625 28.494 -5.432 1.00 80.19 271 ASP A N 1
ATOM 1970 C CA . ASP A 1 271 ? -13.125 28.772 -6.772 1.00 80.19 271 ASP A CA 1
ATOM 1971 C C . ASP A 1 271 ? -12.236 29.827 -7.451 1.00 80.19 271 ASP A C 1
ATOM 1973 O O . ASP A 1 271 ? -11.201 30.234 -6.922 1.00 80.19 271 ASP A O 1
ATOM 1977 N N . ALA A 1 272 ? -12.624 30.284 -8.642 1.00 73.69 272 ALA A N 1
ATOM 1978 C CA . ALA A 1 272 ? -11.861 31.293 -9.382 1.00 73.69 272 ALA A CA 1
ATOM 1979 C C . ALA A 1 272 ? -11.767 32.665 -8.675 1.00 73.69 272 ALA A C 1
ATOM 1981 O O . ALA A 1 272 ? -11.042 33.544 -9.140 1.00 73.69 272 ALA A O 1
ATOM 1982 N N . THR A 1 273 ? -12.523 32.882 -7.597 1.00 70.50 273 THR A N 1
ATOM 1983 C CA . THR A 1 273 ? -12.709 34.184 -6.947 1.00 70.50 273 THR A CA 1
ATOM 1984 C C . THR A 1 273 ? -12.258 34.216 -5.490 1.00 70.50 273 THR A C 1
ATOM 1986 O O . THR A 1 273 ? -11.905 35.290 -4.999 1.00 70.50 273 THR A O 1
ATOM 1989 N N . ALA A 1 274 ? -12.252 33.077 -4.794 1.00 71.75 274 ALA A N 1
ATOM 1990 C CA . ALA A 1 274 ? -11.942 33.007 -3.374 1.00 71.75 274 ALA A CA 1
ATOM 1991 C C . ALA A 1 274 ? -11.408 31.636 -2.937 1.00 71.75 274 ALA A C 1
ATOM 1993 O O . ALA A 1 274 ? -11.615 30.609 -3.583 1.00 71.75 274 ALA A O 1
ATOM 1994 N N . THR A 1 275 ? -10.760 31.630 -1.773 1.00 75.06 275 THR A N 1
ATOM 1995 C CA . THR A 1 275 ? -10.345 30.423 -1.055 1.00 75.06 275 THR A CA 1
ATOM 1996 C C . THR A 1 275 ? -10.816 30.514 0.390 1.00 75.06 275 THR A C 1
ATOM 1998 O O . THR A 1 275 ? -10.684 31.556 1.032 1.00 75.06 275 THR A O 1
ATOM 2001 N N . TRP A 1 276 ? -11.357 29.414 0.896 1.00 74.75 276 TRP A N 1
ATOM 2002 C CA . TRP A 1 276 ? -11.908 29.268 2.236 1.00 74.75 276 TRP A CA 1
ATOM 2003 C C . TRP A 1 276 ? -11.228 28.085 2.910 1.00 74.75 276 TRP A C 1
ATOM 2005 O O . TRP A 1 276 ? -11.104 27.036 2.288 1.00 74.75 276 TRP A O 1
ATOM 2015 N N . THR A 1 277 ? -10.802 28.230 4.162 1.00 67.12 277 THR A N 1
ATOM 2016 C CA . THR A 1 277 ? -10.143 27.159 4.924 1.00 67.12 277 THR A CA 1
ATOM 2017 C C . THR A 1 277 ? -10.732 27.050 6.328 1.00 67.12 277 THR A C 1
ATOM 2019 O O . THR A 1 277 ? -11.101 28.055 6.939 1.00 67.12 277 THR A O 1
ATOM 2022 N N . ALA A 1 278 ? -10.814 25.829 6.845 1.00 65.19 278 ALA A N 1
ATOM 2023 C CA . ALA A 1 278 ? -11.195 25.526 8.216 1.00 65.19 278 ALA A CA 1
ATOM 2024 C C . ALA A 1 278 ? -10.328 24.381 8.750 1.00 65.19 278 ALA A C 1
ATOM 2026 O O . ALA A 1 278 ? -10.259 23.327 8.125 1.00 65.19 278 ALA A O 1
ATOM 2027 N N . SER A 1 279 ? -9.720 24.576 9.920 1.00 60.97 279 SER A N 1
ATOM 2028 C CA . SER A 1 279 ? -8.839 23.592 10.557 1.00 60.97 279 SER A CA 1
ATOM 2029 C C . SER A 1 279 ? -9.364 23.168 11.923 1.00 60.97 279 SER A C 1
ATOM 2031 O O . SER A 1 279 ? -9.943 23.972 12.659 1.00 60.97 279 SER A O 1
ATOM 2033 N N . ARG A 1 280 ? -9.072 21.930 12.331 1.00 62.06 280 ARG A N 1
ATOM 2034 C CA . ARG A 1 280 ? -9.300 21.444 13.697 1.00 62.06 280 ARG A CA 1
ATOM 2035 C C . ARG A 1 280 ? -8.042 20.827 14.295 1.00 62.06 280 ARG A C 1
ATOM 2037 O O . ARG A 1 280 ? -7.432 19.939 13.708 1.00 62.06 280 ARG A O 1
ATOM 2044 N N . ASN A 1 281 ? -7.740 21.222 15.532 1.00 58.25 281 ASN A N 1
ATOM 2045 C CA . ASN A 1 281 ? -6.658 20.674 16.343 1.00 58.25 281 ASN A CA 1
ATOM 2046 C C . ASN A 1 281 ? -7.231 20.139 17.679 1.00 58.25 281 ASN A C 1
ATOM 2048 O O . ASN A 1 281 ? -7.793 20.929 18.434 1.00 58.25 281 ASN A O 1
ATOM 2052 N N . PRO A 1 282 ? -7.124 18.832 17.996 1.00 49.22 282 PRO A N 1
ATOM 2053 C CA . PRO A 1 282 ? -7.681 18.240 19.217 1.00 49.22 282 PRO A CA 1
ATOM 2054 C C . PRO A 1 282 ? -7.015 18.689 20.532 1.00 49.22 282 PRO A C 1
ATOM 2056 O O . PRO A 1 282 ? -7.478 18.289 21.594 1.00 49.22 282 PRO A O 1
ATOM 2059 N N . SER A 1 283 ? -5.954 19.506 20.501 1.00 48.88 283 SER A N 1
ATOM 2060 C CA . SER A 1 283 ? -5.257 19.979 21.712 1.00 48.88 283 SER A CA 1
ATOM 2061 C C . SER A 1 283 ? -5.914 21.179 22.426 1.00 48.88 283 SER A C 1
ATOM 2063 O O . SER A 1 283 ? -5.288 21.785 23.300 1.00 48.88 283 SER A O 1
ATOM 2065 N N . ARG A 1 284 ? -7.170 21.522 22.099 1.00 42.38 284 ARG A N 1
ATOM 2066 C CA . ARG A 1 284 ? -7.992 22.506 22.827 1.00 42.38 284 ARG A CA 1
ATOM 2067 C C . ARG A 1 284 ? -9.455 22.099 22.926 1.00 42.38 284 ARG A C 1
ATOM 2069 O O . ARG A 1 284 ? -9.999 21.610 21.913 1.00 42.38 284 ARG A O 1
#

Secondary structure (DSSP, 8-state):
------EEETTTEEESEEEEEEEE-SS-EEEEEEETTTEEEEEEEEE-SSTTEEEEEEEEEE-SSS-EEEEEEEEEE---TTSTT-EEEEEE--S-TTEEEEES-TTS-S-TTSPP--SS-BSSEEEEEEES-EEEEEEEEEEEPTT-EEEEEEEEEEESSHHHHHHHHHHTT-SEEEEEEESSTTHHHH--S-EEEEEEES-SS-EEEEEEEBTTTBEEEE-TTSS-EEEE-TTS-SS-EEEEEEEESSPPPP--S---SSSEEEEEEE-SS-EEEEEE-TT-

Sequence (284 aa):
MTESSGYASEEDGIDNLTVLGFSSTATTATSQVQMGDTFSITHDFKPSATSALYQVDVAITNISSAPTNLLYRRVMDWDVEPTAFHEFVTIDAGNATVIAYTSDNGFASADPLAEGTLISAAGSFVDSGPEDHGALFDLDFGVLAPDETRRFSLYYGAAASEQAALDALAIVGAEAYSLGQPNTEDGPTLGTPNTFIFALSDVSGDYTTIATIDPLTGGLLTSADGTVSIEFPPGAVANSTTLSYTRFASAPPATANFVLAGKAFDISAADATATWTASRNPSR

pLDDT: mean 87.49, std 14.69, range [37.47, 98.75]